Protein AF-A0A970FZZ7-F1 (afdb_monomer)

Foldseek 3Di:
DDDDDDDDDDDDDDDDDDDDDDDDDDDDDDDDDDDDDDDPDDDDDDPDDDPPQDFWWDWDWDWDDDALAIFIWTQGDDCPDQFDSVLLRVLRCCQRCVCVVVCVVPVVQKRKYWDKDFLDTGPQKTKMKIWIWMDGHPDPDIDIDIDMFMAGGNVSDTDDPVNVDPQDPVVLVCVLPDDDADSPDGQDPVNVVVVNVVSVVCDPVNRD

Mean predicted aligned error: 15.05 Å

Sequence (208 aa):
MSRRNALHAALGCLLLLALLSACAPKETPPQETAEPPSPTGETKEPDDVPSGELEYYTFEPASYVKGDIVIKYPQIAGDAGGYDAARLNALIEETALRDLKFMEDEPESYVYEIRYDVTYNKPELISILFIGYSYTQGAAHPSNFLRTLTLDTARAERVRLSDLVVIDAAFAEAVKNGRYTLLHEDITEDHRKAVYEMIEDMGEEMWL

pLDDT: mean 78.31, std 22.78, range [32.66, 98.69]

Solvent-accessible surface area (backbone atoms only — not comparable to full-atom values): 13593 Å² total; per-residue (Å²): 143,83,82,90,86,80,87,90,84,86,88,88,82,82,91,87,82,88,85,89,78,91,82,79,87,82,84,75,81,88,80,90,72,83,83,79,84,83,83,93,66,95,71,82,75,82,78,82,78,84,85,70,83,60,71,55,80,50,70,44,85,45,74,50,78,54,87,56,29,40,38,41,42,71,31,76,49,80,86,67,83,82,50,53,59,67,54,42,36,49,55,45,48,50,65,72,50,66,61,50,81,83,36,68,92,54,42,88,47,34,41,33,40,31,43,65,44,77,80,38,68,39,68,60,39,38,28,36,40,36,46,34,41,38,35,52,74,89,56,96,64,70,49,75,50,78,47,78,50,36,32,32,38,74,78,43,39,79,56,51,72,73,79,79,44,77,88,42,70,68,46,42,52,50,57,76,74,47,88,86,76,53,97,88,53,84,67,47,71,66,57,51,50,52,53,53,54,51,61,62,70,57,43,77,82,74,64,116

Radius of gyration: 31.03 Å; Cα contacts (8 Å, |Δi|>4): 226; chains: 1; bounding box: 87×41×91 Å

Nearest PDB structures (foldseek):
  3s5t-assembly1_A-2  TM=4.849E-01  e=1.383E-04  Bacteroides fragilis NCTC 9343
  3hk4-assembly2_D  TM=5.328E-01  e=8.508E-02  Mesorhizobium loti
  5w0x-assembly1_A  TM=4.347E-01  e=4.109E+00  Mus musculus
  5w0w-assembly3_H  TM=4.537E-01  e=5.910E+00  Mus musculus
  6yf9-assembly1_AA  TM=2.297E-01  e=1.084E+00  Leviviridae sp.

Structure (mmCIF, N/CA/C/O backbone):
data_AF-A0A970FZZ7-F1
#
_entry.id   AF-A0A970FZZ7-F1
#
loop_
_atom_site.group_PDB
_atom_site.id
_atom_site.type_symbol
_atom_site.label_atom_id
_atom_site.label_alt_id
_atom_site.label_comp_id
_atom_site.label_asym_id
_atom_site.label_entity_id
_atom_site.label_seq_id
_atom_site.pdbx_PDB_ins_code
_atom_site.Cartn_x
_atom_site.Cartn_y
_atom_site.Cartn_z
_atom_site.occupancy
_atom_site.B_iso_or_equiv
_atom_site.auth_seq_id
_atom_site.auth_comp_id
_atom_site.auth_asym_id
_atom_site.auth_atom_id
_atom_site.pdbx_PDB_model_num
ATOM 1 N N . MET A 1 1 ? 51.718 -24.670 38.662 1.00 42.56 1 MET A N 1
ATOM 2 C CA . MET A 1 1 ? 52.986 -24.157 38.094 1.00 42.56 1 MET A CA 1
ATOM 3 C C . MET A 1 1 ? 53.824 -25.347 37.648 1.00 42.56 1 MET A C 1
ATOM 5 O O . MET A 1 1 ? 54.388 -26.022 38.494 1.00 42.56 1 MET A O 1
ATOM 9 N N . SER A 1 2 ? 53.865 -25.650 36.350 1.00 38.03 2 SER A N 1
ATOM 10 C CA . SER A 1 2 ? 54.813 -26.620 35.787 1.00 38.03 2 SER A CA 1
ATOM 11 C C . SER A 1 2 ? 55.380 -26.066 34.484 1.00 38.03 2 SER A C 1
ATOM 13 O O . SER A 1 2 ? 54.738 -25.267 33.806 1.00 38.03 2 SER A O 1
ATOM 15 N N . ARG A 1 3 ? 56.653 -26.373 34.262 1.00 39.34 3 ARG A N 1
ATOM 16 C CA . ARG A 1 3 ? 57.630 -25.580 33.521 1.00 39.34 3 ARG A CA 1
ATOM 17 C C . ARG A 1 3 ? 57.563 -25.796 32.007 1.00 39.34 3 ARG A C 1
ATOM 19 O O . ARG A 1 3 ? 57.243 -26.870 31.518 1.00 39.34 3 ARG A O 1
ATOM 26 N N . ARG A 1 4 ? 57.965 -24.724 31.322 1.00 45.62 4 ARG A N 1
ATOM 27 C CA . ARG A 1 4 ? 58.370 -24.612 29.918 1.00 45.62 4 ARG A CA 1
ATOM 28 C C . ARG A 1 4 ? 59.246 -25.786 29.470 1.00 45.62 4 ARG A C 1
ATOM 30 O O . ARG A 1 4 ? 60.203 -26.101 30.168 1.00 45.62 4 ARG A O 1
ATOM 37 N N . ASN A 1 5 ? 59.003 -26.281 28.259 1.00 47.38 5 ASN A N 1
ATOM 38 C CA . ASN A 1 5 ? 60.050 -26.807 27.389 1.00 47.38 5 ASN A CA 1
ATOM 39 C C . ASN A 1 5 ? 59.919 -26.174 26.007 1.00 47.38 5 ASN A C 1
ATOM 41 O O . ASN A 1 5 ? 58.834 -25.811 25.559 1.00 47.38 5 ASN A O 1
ATOM 45 N N . ALA A 1 6 ? 61.074 -25.958 25.411 1.00 42.09 6 ALA A N 1
ATOM 46 C CA . ALA A 1 6 ? 61.326 -25.026 24.344 1.00 42.09 6 ALA A CA 1
ATOM 47 C C . ALA A 1 6 ? 61.930 -25.765 23.142 1.00 42.09 6 ALA A C 1
ATOM 49 O O . ALA A 1 6 ? 62.520 -26.826 23.311 1.00 42.09 6 ALA A O 1
ATOM 50 N N . LEU A 1 7 ? 61.875 -25.088 21.993 1.00 37.50 7 LEU A N 1
ATOM 51 C CA . LEU A 1 7 ? 62.822 -25.145 20.872 1.00 37.50 7 LEU A CA 1
ATOM 52 C C . LEU A 1 7 ? 62.745 -26.296 19.831 1.00 37.50 7 LEU A C 1
ATOM 54 O O . LEU A 1 7 ? 63.114 -27.434 20.083 1.00 37.50 7 LEU A O 1
ATOM 58 N N . HIS A 1 8 ? 62.451 -25.837 18.601 1.00 36.56 8 HIS A N 1
ATOM 59 C CA . HIS A 1 8 ? 63.168 -26.058 17.326 1.00 36.56 8 HIS A CA 1
ATOM 60 C C . HIS A 1 8 ? 62.888 -27.282 16.433 1.00 36.56 8 HIS A C 1
ATOM 62 O O . HIS A 1 8 ? 63.320 -28.388 16.723 1.00 36.56 8 HIS A O 1
ATOM 68 N N . ALA A 1 9 ? 62.334 -26.996 15.242 1.00 38.59 9 ALA A N 1
ATOM 69 C CA . ALA A 1 9 ? 62.864 -27.330 13.899 1.00 38.59 9 ALA A CA 1
ATOM 70 C C . ALA A 1 9 ? 61.905 -26.689 12.858 1.00 38.59 9 ALA A C 1
ATOM 72 O O . ALA A 1 9 ? 60.717 -26.975 12.883 1.00 38.59 9 ALA A O 1
ATOM 73 N N . ALA A 1 10 ? 62.224 -25.614 12.131 1.00 36.94 10 ALA A N 1
ATOM 74 C CA . ALA A 1 10 ? 63.191 -25.439 11.042 1.00 36.94 10 ALA A CA 1
ATOM 75 C C . ALA A 1 10 ? 62.836 -26.175 9.722 1.00 36.94 10 ALA A C 1
ATOM 77 O O . ALA A 1 10 ? 63.036 -27.376 9.608 1.00 36.94 10 ALA A O 1
ATOM 78 N N . LEU A 1 11 ? 62.482 -25.353 8.717 1.00 32.81 11 LEU A N 1
ATOM 79 C CA . LEU A 1 11 ? 63.043 -25.324 7.350 1.00 32.81 11 LEU A CA 1
ATOM 80 C C . LEU A 1 11 ? 62.397 -26.135 6.194 1.00 32.81 11 LEU A C 1
ATOM 82 O O . LEU A 1 11 ? 62.306 -27.355 6.239 1.00 32.81 11 LEU A O 1
ATOM 86 N N . GLY A 1 12 ? 62.145 -25.416 5.083 1.00 32.66 12 GLY A N 1
ATOM 87 C CA . GLY A 1 12 ? 62.050 -25.912 3.692 1.00 32.66 12 GLY A CA 1
ATOM 88 C C . GLY A 1 12 ? 60.617 -25.975 3.137 1.00 32.66 12 GLY A C 1
ATOM 89 O O . GLY A 1 12 ? 59.744 -26.500 3.804 1.00 32.66 12 GLY A O 1
ATOM 90 N N . CYS A 1 13 ? 60.257 -25.497 1.942 1.00 36.19 13 CYS A N 1
ATOM 91 C CA . CYS A 1 13 ? 61.025 -25.085 0.768 1.00 36.19 13 CYS A CA 1
ATOM 92 C C . CYS A 1 13 ? 60.118 -24.317 -0.226 1.00 36.19 13 CYS A C 1
ATOM 94 O O . CYS A 1 13 ? 58.945 -24.643 -0.353 1.00 36.19 13 CYS A O 1
ATOM 96 N N . LEU A 1 14 ? 60.735 -23.358 -0.934 1.00 37.12 14 LEU A N 1
ATOM 97 C CA . LEU A 1 14 ? 60.562 -22.928 -2.341 1.00 37.12 14 LEU A CA 1
ATOM 98 C C . LEU A 1 14 ? 59.140 -22.759 -2.933 1.00 37.12 14 LEU A C 1
ATOM 100 O O . LEU A 1 14 ? 58.398 -23.719 -3.075 1.00 37.12 14 LEU A O 1
ATOM 104 N N . LEU A 1 15 ? 58.703 -21.549 -3.315 1.00 37.53 15 LEU A N 1
ATOM 105 C CA . LEU A 1 15 ? 59.021 -20.817 -4.568 1.00 37.53 15 LEU A CA 1
ATOM 106 C C . LEU A 1 15 ? 58.922 -21.650 -5.860 1.00 37.53 15 LEU A C 1
ATOM 108 O O . LEU A 1 15 ? 59.821 -22.432 -6.154 1.00 37.53 15 LEU A O 1
AT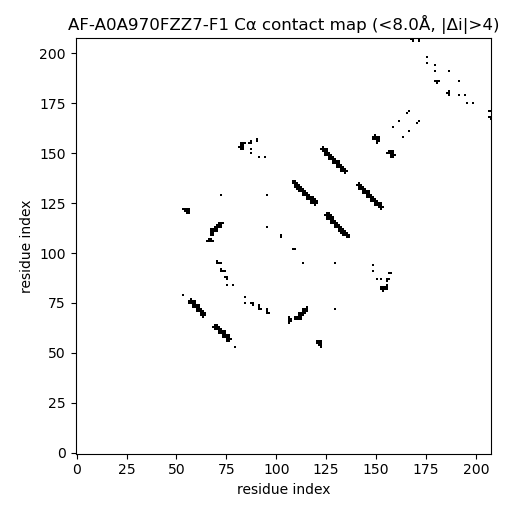OM 112 N N . LEU A 1 16 ? 57.927 -21.339 -6.702 1.00 37.97 16 LEU A N 1
ATOM 113 C CA . LEU A 1 16 ? 58.045 -21.431 -8.161 1.00 37.97 16 LEU A CA 1
ATOM 114 C C . LEU A 1 16 ? 57.160 -20.376 -8.846 1.00 37.97 16 LEU A C 1
ATOM 116 O O . LEU A 1 16 ? 55.948 -20.322 -8.657 1.00 37.97 16 LEU A O 1
ATOM 120 N N . LEU A 1 17 ? 57.843 -19.505 -9.592 1.00 36.81 17 LEU A N 1
ATOM 121 C CA . LEU A 1 17 ? 57.336 -18.408 -10.409 1.00 36.81 17 LEU A CA 1
ATOM 122 C C . LEU A 1 17 ? 56.736 -18.893 -11.744 1.00 36.81 17 LEU A C 1
ATOM 124 O O . LEU A 1 17 ? 57.253 -19.822 -12.352 1.00 36.81 17 LEU A O 1
ATOM 128 N N . ALA A 1 18 ? 55.746 -18.118 -12.202 1.00 38.06 18 ALA A N 1
ATOM 129 C CA . ALA A 1 18 ? 55.507 -17.593 -13.557 1.00 38.06 18 ALA A CA 1
ATOM 130 C C . ALA A 1 18 ? 55.552 -18.516 -14.792 1.00 38.06 18 ALA A C 1
ATOM 132 O O . ALA A 1 18 ? 56.610 -19.005 -15.166 1.00 38.06 18 ALA A O 1
ATOM 133 N N . LEU A 1 19 ? 54.456 -18.495 -15.569 1.00 39.59 19 LEU A N 1
ATOM 134 C CA . LEU A 1 19 ? 54.510 -18.435 -17.037 1.00 39.59 19 LEU A CA 1
ATOM 135 C C . LEU A 1 19 ? 53.410 -17.508 -17.594 1.00 39.59 19 LEU A C 1
ATOM 137 O O . LEU A 1 19 ? 52.222 -17.695 -17.346 1.00 39.59 19 LEU A O 1
ATOM 141 N N . LEU A 1 20 ? 53.858 -16.502 -18.350 1.00 43.59 20 LEU A N 1
ATOM 142 C CA . LEU A 1 20 ? 53.096 -15.654 -19.269 1.00 43.59 20 LEU A CA 1
ATOM 143 C C . LEU A 1 20 ? 52.794 -16.420 -20.569 1.00 43.59 20 LEU A C 1
ATOM 145 O O . LEU A 1 20 ? 53.680 -17.089 -21.092 1.00 43.59 20 LEU A O 1
ATOM 149 N N . SER A 1 21 ? 51.599 -16.231 -21.135 1.00 42.34 21 SER A N 1
ATOM 150 C CA . SER A 1 21 ? 51.313 -16.332 -22.580 1.00 42.34 21 SER A CA 1
ATOM 151 C C . SER A 1 21 ? 49.919 -15.734 -22.817 1.00 42.34 21 SER A C 1
ATOM 153 O O . SER A 1 21 ? 48.923 -16.311 -22.404 1.00 42.34 21 SER A O 1
ATOM 155 N N . ALA A 1 22 ? 49.795 -14.476 -23.239 1.00 36.03 22 ALA A N 1
ATOM 156 C CA . ALA A 1 22 ? 49.785 -14.067 -24.646 1.00 36.03 22 ALA A CA 1
ATOM 157 C C . ALA A 1 22 ? 48.741 -14.825 -25.492 1.00 36.03 22 ALA A C 1
ATOM 159 O O . ALA A 1 22 ? 49.024 -15.892 -26.025 1.00 36.03 22 ALA A O 1
ATOM 160 N N . CYS A 1 23 ? 47.564 -14.219 -25.660 1.00 37.41 23 CYS A N 1
ATOM 161 C CA . CYS A 1 23 ? 46.709 -14.408 -26.831 1.00 37.41 23 CYS A CA 1
ATOM 162 C C . CYS A 1 23 ? 46.219 -13.025 -27.265 1.00 37.41 23 CYS A C 1
ATOM 164 O O . CYS A 1 23 ? 45.357 -12.430 -26.623 1.00 37.41 23 CYS A O 1
ATOM 166 N N . ALA A 1 24 ? 46.818 -12.499 -28.332 1.00 46.94 24 ALA A N 1
ATOM 167 C CA . ALA A 1 24 ? 46.252 -11.394 -29.094 1.00 46.94 24 ALA A CA 1
ATOM 168 C C . ALA A 1 24 ? 45.171 -11.948 -30.050 1.00 46.94 24 ALA A C 1
ATOM 170 O O . ALA A 1 24 ? 45.327 -13.077 -30.530 1.00 46.94 24 ALA A O 1
ATOM 171 N N . PRO A 1 25 ? 44.097 -11.199 -30.355 1.00 45.81 25 PRO A N 1
ATOM 172 C CA . PRO A 1 25 ? 43.090 -11.630 -31.318 1.00 45.81 25 PRO A CA 1
ATOM 173 C C . PRO A 1 25 ? 43.659 -11.632 -32.740 1.00 45.81 25 PRO A C 1
ATOM 175 O O . PRO A 1 25 ? 44.339 -10.698 -33.158 1.00 45.81 25 PRO A O 1
ATOM 178 N N . LYS A 1 26 ? 43.367 -12.694 -33.491 1.00 38.78 26 LYS A N 1
ATOM 179 C CA . LYS A 1 26 ? 43.706 -12.833 -34.908 1.00 38.78 26 LYS A CA 1
ATOM 180 C C . LYS A 1 26 ? 42.619 -12.143 -35.737 1.00 38.78 26 LYS A C 1
ATOM 182 O O . LYS A 1 26 ? 41.484 -12.612 -35.761 1.00 38.78 26 LYS A O 1
ATOM 187 N N . GLU A 1 27 ? 42.958 -11.036 -36.392 1.00 40.12 27 GLU A N 1
ATOM 188 C CA . GLU A 1 27 ? 42.070 -10.358 -37.340 1.00 40.12 27 GLU A CA 1
ATOM 189 C C . GLU A 1 27 ? 41.786 -11.270 -38.544 1.00 40.12 27 GLU A C 1
ATOM 191 O O . GLU A 1 27 ? 42.693 -11.859 -39.137 1.00 40.12 27 GLU A O 1
ATOM 196 N N . THR A 1 28 ? 40.503 -11.420 -38.869 1.00 48.16 28 THR A N 1
ATOM 197 C CA . THR A 1 28 ? 40.017 -12.184 -40.025 1.00 48.16 28 THR A CA 1
ATOM 198 C C . THR A 1 28 ? 39.720 -11.199 -41.163 1.00 48.16 28 THR A C 1
ATOM 200 O O . THR A 1 28 ? 39.083 -10.179 -40.895 1.00 48.16 28 THR A O 1
ATOM 203 N N . PRO A 1 29 ? 40.160 -11.451 -42.412 1.00 47.50 29 PRO A N 1
ATOM 204 C CA . PRO A 1 29 ? 39.860 -10.577 -43.547 1.00 47.50 29 PRO A CA 1
ATOM 205 C C . PRO A 1 29 ? 38.351 -10.518 -43.857 1.00 47.50 29 PRO A C 1
ATOM 207 O O . PRO A 1 29 ? 37.655 -11.506 -43.611 1.00 47.50 29 PRO A O 1
ATOM 210 N N . PRO A 1 30 ? 37.836 -9.410 -44.424 1.00 39.56 30 PRO A N 1
ATOM 211 C CA . PRO A 1 30 ? 36.403 -9.212 -44.629 1.00 39.56 30 PRO A CA 1
ATOM 212 C C . PRO A 1 30 ? 35.823 -10.212 -45.633 1.00 39.56 30 PRO A C 1
ATOM 214 O O . PRO A 1 30 ? 36.324 -10.352 -46.748 1.00 39.56 30 PRO A O 1
ATOM 217 N N . GLN A 1 31 ? 34.748 -10.887 -45.235 1.00 40.31 31 GLN A N 1
ATOM 218 C CA . GLN A 1 31 ? 33.972 -11.768 -46.097 1.00 40.31 31 GLN A CA 1
ATOM 219 C C . GLN A 1 31 ? 32.935 -10.936 -46.865 1.00 40.31 31 GLN A C 1
ATOM 221 O O . GLN A 1 31 ? 31.962 -10.448 -46.292 1.00 40.31 31 GLN A O 1
ATOM 226 N N . GLU A 1 32 ? 33.156 -10.787 -48.169 1.00 48.31 32 GLU A N 1
ATOM 227 C CA . GLU A 1 32 ? 32.202 -10.245 -49.136 1.00 48.31 32 GLU A CA 1
ATOM 228 C C . GLU A 1 32 ? 30.980 -11.173 -49.199 1.00 48.31 32 GLU A C 1
ATOM 230 O O . GLU A 1 32 ? 31.052 -12.297 -49.697 1.00 48.31 32 GLU A O 1
ATOM 235 N N . THR A 1 33 ? 29.865 -10.731 -48.617 1.00 37.09 33 THR A N 1
ATOM 236 C CA . THR A 1 33 ? 28.584 -11.440 -48.672 1.00 37.09 33 THR A CA 1
ATOM 237 C C . THR A 1 33 ? 27.621 -10.585 -49.479 1.00 37.09 33 THR A C 1
ATOM 239 O O . THR A 1 33 ? 27.269 -9.484 -49.069 1.00 37.09 33 THR A O 1
ATOM 242 N N . ALA A 1 34 ? 27.251 -11.092 -50.653 1.00 43.44 34 ALA A N 1
ATOM 243 C CA . ALA A 1 34 ? 26.283 -10.484 -51.552 1.00 43.44 34 ALA A CA 1
ATOM 244 C C . ALA A 1 34 ? 24.901 -10.349 -50.886 1.00 43.44 34 ALA A C 1
ATOM 246 O O . ALA A 1 34 ? 24.439 -11.265 -50.201 1.00 43.44 34 ALA A O 1
ATOM 247 N N . GLU A 1 35 ? 24.248 -9.210 -51.112 1.00 44.53 35 GLU A N 1
ATOM 248 C CA . GLU A 1 35 ? 22.905 -8.901 -50.614 1.00 44.53 35 GLU A CA 1
ATOM 249 C C . GLU A 1 35 ? 21.829 -9.825 -51.225 1.00 44.53 35 GLU A C 1
ATOM 251 O O . GLU A 1 35 ? 21.826 -10.057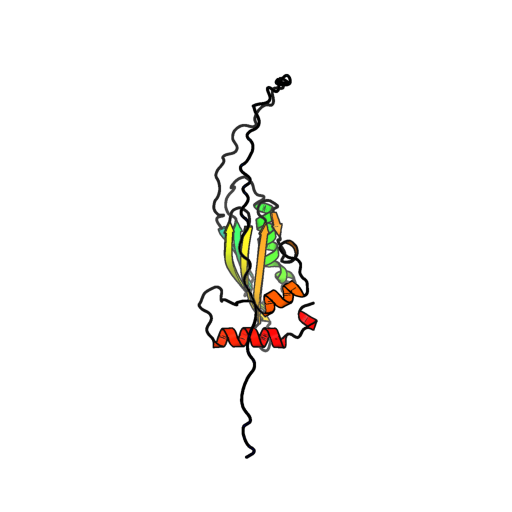 -52.439 1.00 44.53 35 GLU A O 1
ATOM 256 N N . PRO A 1 36 ? 20.863 -10.323 -50.429 1.00 53.81 36 PRO A N 1
ATOM 257 C CA . PRO A 1 36 ? 19.614 -10.881 -50.942 1.00 53.81 36 PRO A CA 1
ATOM 258 C C . PRO A 1 36 ? 18.683 -9.770 -51.474 1.00 53.81 36 PRO A C 1
ATOM 260 O O . PRO A 1 36 ? 18.691 -8.659 -50.942 1.00 53.81 36 PRO A O 1
ATOM 263 N N . PRO A 1 37 ? 17.831 -10.045 -52.481 1.00 49.81 37 PRO A N 1
ATOM 264 C CA . PRO A 1 37 ? 16.939 -9.041 -53.056 1.00 49.81 37 PRO A CA 1
ATOM 265 C C . PRO A 1 37 ? 15.867 -8.558 -52.065 1.00 49.81 37 PRO A C 1
ATOM 267 O O . PRO A 1 37 ? 15.224 -9.354 -51.379 1.00 49.81 37 PRO A O 1
ATOM 270 N N . SER A 1 38 ? 15.646 -7.239 -52.061 1.00 39.59 38 SER A N 1
ATOM 271 C CA . SER A 1 38 ? 14.544 -6.551 -51.374 1.00 39.59 38 SER A CA 1
ATOM 272 C C . SER A 1 38 ? 13.166 -7.068 -51.811 1.00 39.59 38 SER A C 1
ATOM 274 O O . SER A 1 38 ? 12.894 -7.102 -53.015 1.00 39.59 38 SER A O 1
ATOM 276 N N . PRO A 1 39 ? 12.237 -7.347 -50.880 1.00 45.50 39 PRO A N 1
ATOM 277 C CA . PRO A 1 39 ? 10.818 -7.328 -51.178 1.00 45.50 39 PRO A CA 1
ATOM 278 C C . PRO A 1 39 ? 10.296 -5.892 -51.035 1.00 45.50 39 PRO A C 1
ATOM 280 O O . PRO A 1 39 ? 10.157 -5.356 -49.938 1.00 45.50 39 PRO A O 1
ATOM 283 N N . THR A 1 40 ? 9.996 -5.271 -52.173 1.00 46.78 40 THR A N 1
ATOM 284 C CA . THR A 1 40 ? 9.167 -4.067 -52.269 1.00 46.78 40 THR A CA 1
ATOM 285 C C . THR A 1 40 ? 7.761 -4.400 -51.770 1.00 46.78 40 THR A C 1
ATOM 287 O O . THR A 1 40 ? 6.961 -4.995 -52.488 1.00 46.78 40 THR A O 1
ATOM 290 N N . GLY A 1 41 ? 7.477 -4.039 -50.523 1.00 37.28 41 GLY A N 1
ATOM 29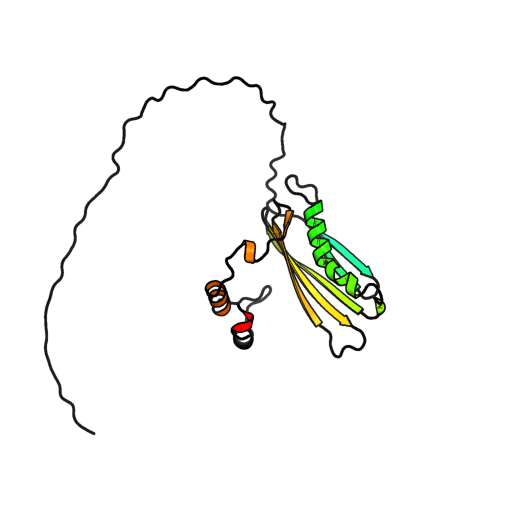1 C CA . GLY A 1 41 ? 6.139 -4.013 -49.951 1.00 37.28 41 GLY A CA 1
ATOM 292 C C . GLY A 1 41 ? 5.934 -2.670 -49.268 1.00 37.28 41 GLY A C 1
ATOM 293 O O . GLY A 1 41 ? 6.526 -2.420 -48.222 1.00 37.28 41 GLY A O 1
ATOM 294 N N . GLU A 1 42 ? 5.121 -1.804 -49.872 1.00 47.28 42 GLU A N 1
ATOM 295 C CA . GLU A 1 42 ? 4.613 -0.587 -49.236 1.00 47.28 42 GLU A CA 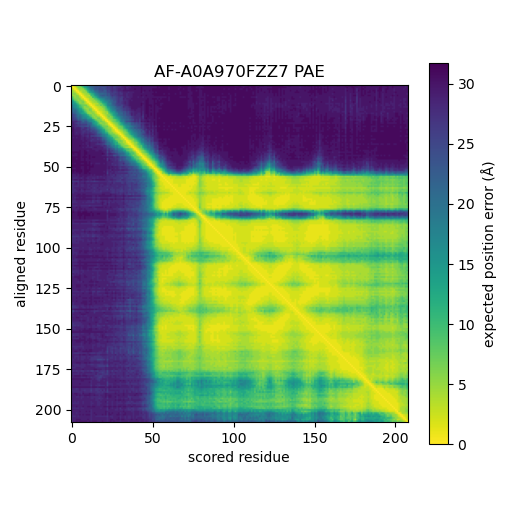1
ATOM 296 C C . GLU A 1 42 ? 3.837 -0.976 -47.972 1.00 47.28 42 GLU A C 1
ATOM 298 O O . GLU A 1 42 ? 2.679 -1.391 -48.028 1.00 47.28 42 GLU A O 1
ATOM 303 N N . THR A 1 43 ? 4.486 -0.850 -46.819 1.00 33.44 43 THR A N 1
ATOM 304 C CA . THR A 1 43 ? 3.802 -0.777 -45.531 1.00 33.44 43 THR A CA 1
ATOM 305 C C . THR A 1 43 ? 3.618 0.702 -45.243 1.00 33.44 43 THR A C 1
ATOM 307 O O . THR A 1 43 ? 4.598 1.431 -45.127 1.00 33.44 43 THR A O 1
ATOM 310 N N . LYS A 1 44 ? 2.365 1.160 -45.187 1.00 40.28 44 LYS A N 1
ATOM 311 C CA . LYS A 1 44 ? 2.048 2.492 -44.672 1.00 40.28 44 LYS A CA 1
ATOM 312 C C . LYS A 1 44 ? 2.544 2.563 -43.228 1.00 40.28 44 LYS A C 1
ATOM 314 O O . LYS A 1 44 ? 2.049 1.809 -42.391 1.00 40.28 44 LYS A O 1
ATOM 319 N N . GLU A 1 45 ? 3.521 3.429 -42.972 1.00 44.81 45 GLU A N 1
ATOM 320 C CA . GLU A 1 45 ? 3.868 3.858 -41.618 1.00 44.81 45 GLU A CA 1
ATOM 321 C C . GLU A 1 45 ? 2.597 4.390 -40.943 1.00 44.81 45 GLU A C 1
ATOM 323 O O . GLU A 1 45 ? 1.878 5.188 -41.553 1.00 44.81 45 GLU A O 1
ATOM 328 N N . PRO A 1 46 ? 2.259 3.945 -39.724 1.00 48.97 46 PRO A N 1
ATOM 329 C CA . PRO A 1 46 ? 1.344 4.709 -38.905 1.00 48.97 46 PRO A CA 1
ATOM 330 C C . PRO A 1 46 ? 2.080 5.977 -38.462 1.00 48.97 46 PRO A C 1
ATOM 332 O O . PRO A 1 46 ? 3.106 5.905 -37.785 1.00 48.97 46 PRO A O 1
ATOM 335 N N . ASP A 1 47 ? 1.545 7.110 -38.907 1.00 40.84 47 ASP A N 1
ATOM 336 C CA . ASP A 1 47 ? 1.962 8.462 -38.551 1.00 40.84 47 ASP A CA 1
ATOM 337 C C . ASP A 1 47 ? 2.158 8.626 -37.029 1.00 40.84 47 ASP A C 1
ATOM 339 O O . ASP A 1 47 ? 1.305 8.219 -36.238 1.00 40.84 47 ASP A O 1
ATOM 343 N N . ASP A 1 48 ? 3.288 9.243 -36.664 1.00 51.12 48 ASP A N 1
ATOM 344 C CA . ASP A 1 48 ? 3.595 9.953 -35.414 1.00 51.12 48 ASP A CA 1
ATOM 345 C C . ASP A 1 48 ? 2.852 9.491 -34.144 1.00 51.12 48 ASP A C 1
ATOM 347 O O . ASP A 1 48 ? 1.853 10.079 -33.719 1.00 51.12 48 ASP A O 1
ATOM 351 N N . VAL A 1 49 ? 3.428 8.514 -33.435 1.00 44.03 49 VAL A N 1
ATOM 352 C CA . VAL A 1 49 ? 3.248 8.441 -31.977 1.00 44.03 49 VAL A CA 1
ATOM 353 C C . VAL A 1 49 ? 4.194 9.476 -31.364 1.00 44.03 49 VAL A C 1
ATOM 355 O O . VAL A 1 49 ? 5.408 9.344 -31.540 1.00 44.03 49 VAL A O 1
ATOM 358 N N . PRO A 1 50 ? 3.704 10.496 -30.634 1.00 43.50 50 PRO A N 1
ATOM 359 C CA . PRO A 1 50 ? 4.579 11.419 -29.933 1.00 43.50 50 PRO A CA 1
ATOM 360 C C . PRO A 1 50 ? 5.394 10.639 -28.899 1.00 43.50 50 PRO A C 1
ATOM 362 O O . PRO A 1 50 ? 4.881 10.222 -27.863 1.00 43.50 50 PRO A O 1
ATOM 365 N N . SER A 1 51 ? 6.677 10.451 -29.200 1.00 46.28 51 SER A N 1
ATOM 366 C CA . SER A 1 51 ? 7.713 9.963 -28.292 1.00 46.28 51 SER A CA 1
ATOM 367 C C . SER A 1 51 ? 8.016 11.033 -27.239 1.00 46.28 51 SER A C 1
ATOM 369 O O . SER A 1 51 ? 9.086 11.641 -27.228 1.00 46.28 51 SER A O 1
ATOM 371 N N . GLY A 1 52 ? 7.050 11.309 -26.369 1.00 48.16 52 GLY A N 1
ATOM 372 C CA . GLY A 1 52 ? 7.339 11.906 -25.077 1.00 48.16 52 GLY A CA 1
ATOM 373 C C . GLY A 1 52 ? 7.740 10.784 -24.133 1.00 48.16 52 GLY A C 1
ATOM 374 O O . GLY A 1 52 ? 6.864 10.076 -23.648 1.00 48.16 52 GLY A O 1
ATOM 375 N N . GLU A 1 53 ? 9.038 10.603 -23.878 1.00 56.88 53 GLU A N 1
ATOM 376 C CA . GLU A 1 53 ? 9.486 9.840 -22.709 1.00 56.88 53 GLU A CA 1
ATOM 377 C C . GLU A 1 53 ? 8.935 10.555 -21.472 1.00 56.88 53 GLU A C 1
ATOM 379 O O . GLU A 1 53 ? 9.454 11.583 -21.033 1.00 56.88 53 GLU A O 1
ATOM 384 N N . LEU A 1 54 ? 7.830 10.056 -20.925 1.00 60.50 54 LEU A N 1
ATOM 385 C CA . LEU A 1 54 ? 7.474 10.396 -19.559 1.00 60.50 54 LEU A CA 1
ATOM 386 C C . LEU A 1 54 ? 8.595 9.866 -18.684 1.00 60.50 54 LEU A C 1
ATOM 388 O O . LEU A 1 54 ? 8.811 8.664 -18.660 1.00 60.50 54 LEU A O 1
ATOM 392 N N . GLU A 1 55 ? 9.284 10.729 -17.945 1.00 74.31 55 GLU A N 1
ATOM 393 C CA . GLU A 1 55 ? 10.179 10.253 -16.885 1.00 74.31 55 GLU A CA 1
ATOM 394 C C . GLU A 1 55 ? 9.400 9.862 -15.614 1.00 74.31 55 GLU A C 1
ATOM 396 O O . GLU A 1 55 ? 9.910 9.100 -14.789 1.00 74.31 55 GLU A O 1
ATOM 401 N N . TYR A 1 56 ? 8.180 10.395 -15.442 1.00 84.12 56 TYR A N 1
ATOM 402 C CA . TYR A 1 56 ? 7.345 10.242 -14.246 1.00 84.12 56 TYR A CA 1
ATOM 403 C C . TYR A 1 56 ? 5.854 10.399 -14.566 1.00 84.12 56 TYR A C 1
ATOM 405 O O . TYR A 1 56 ? 5.472 11.159 -15.457 1.00 84.12 56 TYR A O 1
ATOM 413 N N . TYR A 1 57 ? 5.014 9.756 -13.756 1.00 90.31 57 TYR A N 1
ATOM 414 C CA . TYR A 1 57 ? 3.567 9.956 -13.738 1.00 90.31 57 TYR A CA 1
ATOM 415 C C . TYR A 1 57 ? 3.179 11.133 -12.842 1.00 90.31 57 TYR A C 1
ATOM 417 O O . TYR A 1 57 ? 3.824 11.395 -11.821 1.00 90.31 57 TYR A O 1
ATOM 425 N N . THR A 1 58 ? 2.092 11.815 -13.191 1.00 92.50 58 THR A N 1
ATOM 426 C CA . THR A 1 58 ? 1.435 12.793 -12.319 1.00 92.50 58 THR A CA 1
ATOM 427 C C . THR A 1 58 ? 0.232 12.155 -11.636 1.00 92.50 58 THR A C 1
ATOM 429 O O . THR A 1 58 ? -0.372 11.214 -12.154 1.00 92.50 58 THR A O 1
ATOM 432 N N . PHE A 1 59 ? -0.109 12.658 -10.450 1.00 94.81 59 PHE A N 1
ATOM 433 C CA . PHE A 1 59 ? -1.203 12.121 -9.651 1.00 94.81 59 PHE A CA 1
ATOM 434 C C . PHE A 1 59 ? -2.102 13.236 -9.140 1.00 94.81 59 PHE A C 1
ATOM 436 O O . PHE A 1 59 ? -1.612 14.230 -8.608 1.00 94.81 59 PHE A O 1
ATOM 443 N N . GLU A 1 60 ? -3.407 13.012 -9.226 1.00 96.31 60 GLU A N 1
ATOM 444 C CA . GLU A 1 60 ? -4.423 13.821 -8.560 1.00 96.31 60 GLU A CA 1
ATOM 445 C C . GLU A 1 60 ? -5.020 13.032 -7.386 1.00 96.31 60 GLU A C 1
ATOM 447 O O . GLU A 1 60 ? -5.207 11.813 -7.488 1.00 96.31 60 GLU A O 1
ATOM 452 N N . PRO A 1 61 ? -5.305 13.676 -6.243 1.00 97.38 61 PRO A N 1
ATOM 453 C CA . PRO A 1 61 ? -5.917 12.997 -5.112 1.00 97.38 61 PRO A CA 1
ATOM 454 C C . PRO A 1 61 ? -7.393 12.690 -5.391 1.00 97.38 61 PRO A C 1
ATOM 456 O O . PRO A 1 61 ? -8.165 13.565 -5.781 1.00 97.38 61 PRO A O 1
ATOM 459 N N . ALA A 1 62 ? -7.804 11.464 -5.085 1.00 98.19 62 ALA A N 1
ATOM 460 C CA . ALA A 1 62 ? -9.199 11.062 -4.970 1.00 98.19 62 ALA A CA 1
ATOM 461 C C . ALA A 1 62 ? -9.537 10.720 -3.515 1.00 98.19 62 ALA A C 1
ATOM 463 O O . ALA A 1 62 ? -8.656 10.416 -2.697 1.00 98.19 62 ALA A O 1
ATOM 464 N N . SER A 1 63 ? -10.826 10.777 -3.179 1.00 98.06 63 SER A N 1
ATOM 465 C CA . SER A 1 63 ? -11.294 10.397 -1.853 1.00 98.06 63 SER A CA 1
ATOM 466 C C . SER A 1 63 ? -12.661 9.728 -1.850 1.00 98.06 63 SER A C 1
ATOM 468 O O . SER A 1 63 ? -13.562 10.084 -2.605 1.00 98.06 63 SER A O 1
ATOM 470 N N . TYR A 1 64 ? -12.817 8.795 -0.916 1.00 97.75 64 TYR A N 1
ATOM 471 C CA . TYR A 1 64 ? -14.100 8.280 -0.462 1.00 97.75 64 TYR A CA 1
ATOM 472 C C . TYR A 1 64 ? -14.361 8.802 0.952 1.00 97.75 64 TYR A C 1
ATOM 474 O O . TYR A 1 64 ? -13.491 8.699 1.822 1.00 97.75 64 TYR A O 1
ATOM 482 N N . VAL A 1 65 ? -15.545 9.376 1.176 1.00 96.69 65 VAL A N 1
ATOM 483 C CA . VAL A 1 65 ? -15.948 9.935 2.472 1.00 96.69 65 VAL A CA 1
ATOM 484 C C . VAL A 1 65 ? -17.371 9.493 2.804 1.00 96.69 65 VAL A C 1
ATOM 486 O O . VAL A 1 65 ? -18.301 9.794 2.055 1.00 96.69 65 VAL A O 1
ATOM 489 N N . LYS A 1 66 ? -17.549 8.805 3.937 1.00 95.50 66 LYS A N 1
ATOM 490 C CA . LYS A 1 66 ? -18.861 8.421 4.480 1.00 95.50 66 LYS A CA 1
ATOM 491 C C . LYS A 1 66 ? -18.795 8.381 6.008 1.00 95.50 66 LYS A C 1
ATOM 493 O O . LYS A 1 66 ? -18.206 7.464 6.566 1.00 95.50 66 LYS A O 1
ATOM 498 N N . GLY A 1 67 ? -19.408 9.356 6.682 1.00 93.81 67 GLY A N 1
ATOM 499 C CA . GLY A 1 67 ? -19.269 9.496 8.138 1.00 93.81 67 GLY A CA 1
ATOM 500 C C . GLY A 1 67 ? -17.800 9.690 8.532 1.00 93.81 67 GLY A C 1
ATOM 501 O O . GLY A 1 67 ? -17.110 10.491 7.903 1.00 93.81 67 GLY A O 1
ATOM 502 N N . ASP A 1 68 ? -17.326 8.903 9.499 1.00 96.25 68 ASP A N 1
ATOM 503 C CA . ASP A 1 68 ? -15.930 8.895 9.970 1.00 96.25 68 ASP A CA 1
ATOM 504 C C . ASP A 1 68 ? -15.016 7.947 9.160 1.00 96.25 68 ASP A C 1
ATOM 506 O O . ASP A 1 68 ? -13.898 7.623 9.569 1.00 96.25 68 ASP A O 1
ATOM 510 N N . ILE A 1 69 ? -15.476 7.503 7.984 1.00 97.69 69 ILE A N 1
ATOM 511 C CA . ILE A 1 69 ? -14.673 6.765 7.006 1.00 97.69 69 ILE A CA 1
ATOM 512 C C . ILE A 1 69 ? -14.123 7.759 5.981 1.00 97.69 69 ILE A C 1
ATOM 514 O O . ILE A 1 69 ? -14.880 8.305 5.173 1.00 97.69 69 ILE A O 1
ATOM 518 N N . VAL A 1 70 ? -12.806 7.968 5.985 1.00 98.25 70 VAL A N 1
ATOM 519 C CA . VAL A 1 70 ? -12.081 8.880 5.090 1.00 98.25 70 VAL A CA 1
ATOM 520 C C . VAL A 1 70 ? -10.920 8.143 4.427 1.00 98.25 70 VAL A C 1
ATOM 522 O O . VAL A 1 70 ? -9.872 7.919 5.026 1.00 98.25 70 VAL A O 1
ATOM 525 N N . ILE A 1 71 ? -11.067 7.804 3.150 1.00 98.62 71 ILE A N 1
ATOM 526 C CA . ILE A 1 71 ? -10.033 7.102 2.383 1.00 98.62 71 ILE A CA 1
ATOM 527 C C . ILE A 1 71 ? -9.526 8.028 1.290 1.00 98.62 71 ILE A C 1
ATOM 529 O O . ILE A 1 71 ? -10.289 8.418 0.412 1.00 98.62 71 ILE A O 1
ATOM 533 N N . LYS A 1 72 ? -8.240 8.378 1.334 1.00 98.69 72 LYS A N 1
ATOM 534 C CA . LYS A 1 72 ? -7.551 9.138 0.286 1.00 98.69 72 LYS A CA 1
ATOM 535 C C . LYS A 1 72 ? -6.629 8.211 -0.490 1.00 98.69 72 LYS A C 1
ATOM 537 O O . LYS A 1 72 ? -5.910 7.411 0.108 1.00 98.69 72 LYS A O 1
ATOM 542 N N . TYR A 1 73 ? -6.617 8.349 -1.808 1.00 98.62 73 TYR A N 1
ATOM 543 C CA . TYR A 1 73 ? -5.782 7.549 -2.702 1.00 98.62 73 TYR A CA 1
ATOM 544 C C . TYR A 1 73 ? -5.419 8.348 -3.958 1.00 98.62 73 TYR A C 1
ATOM 546 O O . TYR A 1 73 ? -6.152 9.270 -4.320 1.00 98.62 73 TYR A O 1
ATOM 554 N N . PRO A 1 74 ? -4.289 8.044 -4.617 1.00 98.06 74 PRO A N 1
ATOM 555 C CA . PRO A 1 74 ? -3.911 8.746 -5.830 1.00 98.06 74 PRO A CA 1
ATOM 556 C C . PRO A 1 74 ? -4.700 8.219 -7.034 1.00 98.06 74 PRO A C 1
ATOM 558 O O . PRO A 1 74 ? -5.118 7.061 -7.078 1.00 98.06 74 PRO A O 1
ATOM 561 N N . GLN A 1 75 ? -4.858 9.060 -8.042 1.00 96.69 75 GLN A N 1
ATOM 562 C CA . GLN A 1 75 ? -5.255 8.677 -9.390 1.00 96.69 75 GLN A CA 1
ATOM 563 C C . GLN A 1 75 ? -4.193 9.199 -10.344 1.00 96.69 75 GLN A C 1
ATOM 565 O O . GLN A 1 75 ? -3.833 10.372 -10.276 1.00 96.69 75 GLN A O 1
ATOM 570 N N . ILE A 1 76 ? -3.674 8.333 -11.208 1.00 94.00 76 ILE A N 1
ATOM 571 C CA . ILE A 1 76 ? -2.784 8.732 -12.294 1.00 94.00 76 ILE A CA 1
ATOM 572 C C . ILE A 1 76 ? -3.560 9.703 -13.181 1.00 94.00 76 ILE A C 1
ATOM 574 O O . ILE A 1 76 ? -4.674 9.395 -13.615 1.00 94.00 76 ILE A O 1
ATOM 578 N N . ALA A 1 77 ? -2.978 10.875 -13.410 1.00 90.25 77 ALA A N 1
ATOM 579 C CA . ALA A 1 77 ? -3.580 11.945 -14.185 1.00 90.25 77 ALA A CA 1
ATOM 580 C C . ALA A 1 77 ? -3.027 11.984 -15.616 1.00 90.25 77 ALA A C 1
ATOM 582 O O . ALA A 1 77 ? -1.867 11.659 -15.863 1.00 90.25 77 ALA A O 1
ATOM 583 N N . GLY A 1 78 ? -3.865 12.447 -16.546 1.00 77.56 78 GLY A N 1
ATOM 584 C CA . GLY A 1 78 ? -3.505 12.663 -17.947 1.00 77.56 78 GLY A CA 1
ATOM 585 C C . GLY A 1 78 ? -3.556 11.417 -18.837 1.00 77.56 78 GLY A C 1
ATOM 586 O O . GLY A 1 78 ? -3.491 10.280 -18.374 1.00 77.56 78 GLY A O 1
ATOM 587 N N . ASP A 1 79 ? -3.638 11.677 -20.143 1.00 62.97 79 ASP A N 1
ATOM 588 C CA . ASP A 1 79 ? -3.602 10.684 -21.221 1.00 62.97 79 ASP A CA 1
ATOM 589 C C . ASP A 1 79 ? -2.185 10.610 -21.783 1.00 62.97 79 ASP A C 1
ATOM 591 O O . ASP A 1 79 ? -1.926 10.954 -22.940 1.00 62.97 79 ASP A O 1
ATOM 595 N N . ALA A 1 80 ? -1.215 10.276 -20.944 1.00 54.47 80 ALA A N 1
ATOM 596 C CA . ALA A 1 80 ? 0.127 10.148 -21.459 1.00 54.47 80 ALA A CA 1
ATOM 597 C C . ALA A 1 80 ? 0.197 8.790 -22.183 1.00 54.47 80 ALA A C 1
ATOM 599 O O . ALA A 1 80 ? 0.050 7.727 -21.593 1.00 54.47 80 ALA A O 1
ATOM 600 N N . GLY A 1 81 ? 0.201 8.835 -23.516 1.00 57.47 81 GLY A N 1
ATOM 601 C CA . GLY A 1 81 ? 0.036 7.647 -24.353 1.00 57.47 81 GLY A CA 1
ATOM 602 C C . GLY A 1 81 ? 1.025 6.533 -23.991 1.00 57.47 81 GLY A C 1
ATOM 603 O O . GLY A 1 81 ? 2.170 6.802 -23.642 1.00 57.47 81 GLY A O 1
ATOM 604 N N . GLY A 1 82 ? 0.579 5.277 -24.085 1.00 72.38 82 GLY A N 1
ATOM 605 C CA . GLY A 1 82 ? 1.440 4.100 -23.904 1.00 72.38 82 GLY A CA 1
ATOM 606 C C . GLY A 1 82 ? 1.166 3.239 -22.666 1.00 72.38 82 GLY A C 1
ATOM 607 O O . GLY A 1 82 ? 1.791 2.193 -22.536 1.00 72.38 82 GLY A O 1
ATOM 608 N N . TYR A 1 83 ? 0.223 3.610 -21.794 1.00 80.00 83 TYR A N 1
ATOM 609 C CA . TYR A 1 83 ? -0.226 2.771 -20.674 1.00 80.00 83 TYR A CA 1
ATOM 610 C C . TYR A 1 83 ? -1.751 2.785 -20.515 1.00 80.00 83 TYR A C 1
ATOM 612 O O . TYR A 1 83 ? -2.433 3.733 -20.907 1.00 80.00 83 TYR A O 1
ATOM 620 N N . ASP A 1 84 ? -2.298 1.729 -19.911 1.00 90.12 84 ASP A N 1
ATOM 621 C CA . ASP A 1 84 ? -3.726 1.637 -19.590 1.00 90.12 84 ASP A CA 1
ATOM 622 C C . ASP A 1 84 ? -4.014 2.338 -18.251 1.00 90.12 84 ASP A C 1
ATOM 624 O O . ASP A 1 84 ? -4.074 1.722 -17.181 1.00 90.12 84 ASP A O 1
ATOM 628 N N . ALA A 1 85 ? -4.158 3.665 -18.313 1.00 90.00 85 ALA A N 1
ATOM 629 C CA . ALA A 1 85 ? -4.427 4.514 -17.152 1.00 90.00 85 ALA A CA 1
ATOM 630 C C . ALA A 1 85 ? -5.694 4.086 -16.399 1.00 90.00 85 ALA A C 1
ATOM 632 O O . ALA A 1 85 ? -5.716 4.084 -15.169 1.00 90.00 85 ALA A O 1
ATOM 633 N N . ALA A 1 86 ? -6.739 3.689 -17.132 1.00 93.19 86 ALA A N 1
ATOM 634 C CA . ALA A 1 86 ? -8.009 3.270 -16.555 1.00 93.19 86 ALA A CA 1
ATOM 635 C C . ALA A 1 86 ? -7.838 1.992 -15.730 1.00 93.19 86 ALA A C 1
ATOM 637 O O . ALA A 1 86 ? -8.308 1.917 -14.591 1.00 93.19 86 ALA A O 1
ATOM 638 N N . ARG A 1 87 ? -7.116 1.000 -16.265 1.00 95.69 87 ARG A N 1
ATOM 639 C CA . ARG A 1 87 ? -6.827 -0.233 -15.535 1.00 95.69 87 ARG A CA 1
ATOM 640 C C . ARG A 1 87 ? -5.955 0.023 -14.313 1.00 95.69 87 ARG A C 1
ATOM 642 O O . ARG A 1 87 ? -6.278 -0.488 -13.241 1.00 95.69 87 ARG A O 1
ATOM 649 N N . LEU A 1 88 ? -4.890 0.812 -14.447 1.00 96.25 88 LEU A N 1
ATOM 650 C CA . LEU A 1 88 ? -4.017 1.164 -13.323 1.00 96.25 88 LEU A CA 1
ATOM 651 C C . LEU A 1 88 ? -4.800 1.874 -12.211 1.00 96.25 88 LEU A C 1
ATOM 653 O O . LEU A 1 88 ? -4.735 1.461 -11.055 1.00 96.25 88 LEU A O 1
ATOM 657 N N . ASN A 1 89 ? -5.609 2.874 -12.557 1.00 97.38 89 ASN A N 1
ATOM 658 C CA . ASN A 1 89 ? -6.441 3.602 -11.602 1.00 97.38 89 ASN A CA 1
ATOM 659 C C . ASN A 1 89 ? -7.480 2.708 -10.917 1.00 97.38 89 ASN A C 1
ATOM 661 O O . ASN A 1 89 ? -7.660 2.819 -9.703 1.00 97.38 89 ASN A O 1
ATOM 665 N N . ALA A 1 90 ? -8.076 1.760 -11.646 1.00 97.88 90 ALA A N 1
ATOM 666 C CA . ALA A 1 90 ? -8.964 0.761 -11.059 1.00 97.88 90 ALA A CA 1
ATOM 667 C C . ALA A 1 90 ? -8.233 -0.145 -10.050 1.00 97.88 90 ALA A C 1
ATOM 669 O O . ALA A 1 90 ? -8.785 -0.465 -9.000 1.00 97.88 90 ALA A O 1
ATOM 670 N N . LEU A 1 91 ? -6.980 -0.539 -10.320 1.00 98.56 91 LEU A N 1
ATOM 671 C CA . LEU A 1 91 ? -6.176 -1.320 -9.371 1.00 98.56 91 LEU A CA 1
ATOM 672 C C . LEU A 1 91 ? -5.841 -0.521 -8.104 1.00 98.56 91 LEU A C 1
ATOM 674 O O . LEU A 1 91 ? -5.825 -1.103 -7.012 1.00 98.56 91 LEU A O 1
ATOM 678 N N . ILE A 1 92 ? -5.575 0.783 -8.239 1.00 98.62 92 ILE A N 1
ATOM 679 C CA . ILE A 1 92 ? -5.330 1.689 -7.109 1.00 98.62 92 ILE A CA 1
ATOM 680 C C . ILE A 1 92 ? -6.590 1.815 -6.253 1.00 98.62 92 ILE A C 1
ATOM 682 O O . ILE A 1 92 ? -6.529 1.583 -5.044 1.00 98.62 92 ILE A O 1
ATOM 686 N N . GLU A 1 93 ? -7.730 2.106 -6.877 1.00 98.56 93 GLU A N 1
ATOM 687 C CA . GLU A 1 93 ? -9.017 2.256 -6.199 1.00 98.56 93 GLU A CA 1
ATOM 688 C C . GLU A 1 93 ? -9.448 0.960 -5.504 1.00 98.56 93 GLU A C 1
ATOM 690 O O . GLU A 1 93 ? -9.728 0.971 -4.307 1.00 98.56 93 GLU A O 1
ATOM 695 N N . GLU A 1 94 ? -9.404 -0.182 -6.200 1.00 98.38 94 GLU A N 1
ATOM 696 C CA . GLU A 1 94 ? -9.711 -1.496 -5.620 1.00 98.38 94 GLU A CA 1
ATOM 697 C C . GLU A 1 94 ? -8.863 -1.749 -4.363 1.00 98.38 94 GLU A C 1
ATOM 699 O O . GLU A 1 94 ? -9.356 -2.237 -3.348 1.00 98.38 94 GLU A O 1
ATOM 704 N N . THR A 1 95 ? -7.580 -1.381 -4.401 1.00 98.38 95 THR A N 1
ATOM 705 C CA . THR A 1 95 ? -6.665 -1.592 -3.272 1.00 98.38 95 THR A CA 1
ATOM 706 C C . THR A 1 95 ? -6.938 -0.642 -2.104 1.00 98.38 95 THR A C 1
ATOM 708 O O . THR A 1 95 ? -6.806 -1.051 -0.943 1.00 98.38 95 THR A O 1
ATOM 711 N N . ALA A 1 96 ? -7.322 0.603 -2.388 1.00 98.25 96 ALA A N 1
ATOM 712 C CA . ALA A 1 96 ? -7.681 1.591 -1.377 1.00 98.25 96 ALA A CA 1
ATOM 713 C C . ALA A 1 96 ? -9.017 1.249 -0.696 1.00 98.25 96 ALA A C 1
ATOM 715 O O . ALA A 1 96 ? -9.132 1.357 0.524 1.00 98.25 96 ALA A O 1
ATOM 716 N N . LEU A 1 97 ? -10.005 0.784 -1.467 1.00 97.75 97 LEU A N 1
ATOM 717 C CA . LEU A 1 97 ? -11.388 0.602 -1.019 1.00 97.75 97 LEU A CA 1
ATOM 718 C C . LEU A 1 97 ? -11.739 -0.835 -0.594 1.00 97.75 97 LEU A C 1
ATOM 720 O O . LEU A 1 97 ? -12.852 -1.077 -0.131 1.00 97.75 97 LEU A O 1
ATOM 724 N N . ARG A 1 98 ? -10.813 -1.799 -0.703 1.00 96.31 98 ARG A N 1
ATOM 725 C CA . ARG A 1 98 ? -11.073 -3.240 -0.466 1.00 96.31 98 ARG A CA 1
ATOM 726 C C . ARG A 1 98 ? -11.734 -3.612 0.864 1.00 96.31 98 ARG A C 1
ATOM 728 O O . ARG A 1 98 ? -12.308 -4.700 0.955 1.00 96.31 98 ARG A O 1
ATOM 735 N N . ASP A 1 99 ? -11.614 -2.769 1.886 1.00 94.69 99 ASP A N 1
ATOM 736 C CA . ASP A 1 99 ? -12.136 -3.056 3.224 1.00 94.69 99 ASP A CA 1
ATOM 737 C C . ASP A 1 99 ? -13.528 -2.462 3.462 1.00 94.69 99 ASP A C 1
ATOM 739 O O . ASP A 1 99 ? -14.171 -2.833 4.440 1.00 94.69 99 ASP A O 1
ATOM 743 N N . LEU A 1 100 ? -14.030 -1.603 2.562 1.00 94.50 100 LEU A N 1
ATOM 744 C CA . LEU A 1 100 ? -15.339 -0.955 2.718 1.00 94.50 100 LEU A CA 1
ATOM 745 C C . LEU A 1 100 ? -16.471 -1.961 2.921 1.00 94.50 100 LEU A C 1
ATOM 747 O O . LEU A 1 100 ? -17.323 -1.744 3.776 1.00 94.50 100 LEU A O 1
ATOM 751 N N . LYS A 1 101 ? -16.414 -3.104 2.232 1.00 92.81 101 LYS A N 1
ATOM 752 C CA . LYS A 1 101 ? -17.389 -4.195 2.369 1.00 92.81 101 LYS A CA 1
ATOM 753 C C . LYS A 1 101 ? -17.576 -4.702 3.804 1.00 92.81 101 LYS A C 1
ATOM 755 O O . LYS A 1 101 ? -18.600 -5.296 4.103 1.00 92.81 101 LYS A O 1
ATOM 760 N N . PHE A 1 102 ? -16.592 -4.512 4.685 1.00 90.12 102 PHE A N 1
ATOM 761 C CA . PHE A 1 102 ? -16.682 -4.923 6.090 1.00 90.12 102 PHE A CA 1
ATOM 762 C C . PHE A 1 102 ? -17.355 -3.871 6.984 1.00 90.12 102 PHE A C 1
ATOM 764 O O . PHE A 1 102 ? -17.582 -4.138 8.157 1.00 90.12 102 PHE A O 1
ATOM 771 N N . MET A 1 103 ? -17.644 -2.685 6.444 1.00 91.25 103 MET A N 1
ATOM 772 C CA . MET A 1 103 ? -18.202 -1.531 7.158 1.00 91.25 103 MET A CA 1
ATOM 773 C C . MET A 1 103 ? -19.503 -1.026 6.515 1.00 91.25 103 MET A C 1
ATOM 775 O O . MET A 1 103 ? -20.079 -0.049 6.981 1.00 91.25 103 MET A O 1
ATOM 779 N N . GLU A 1 104 ? -19.957 -1.635 5.416 1.00 87.25 104 GLU A N 1
ATOM 780 C CA . GLU A 1 104 ? -21.112 -1.159 4.646 1.00 87.25 104 GLU A CA 1
ATOM 781 C C . GLU A 1 104 ? -22.424 -1.205 5.435 1.00 87.25 104 GLU A C 1
ATOM 783 O O . GLU A 1 104 ? -23.228 -0.276 5.303 1.00 87.25 104 GLU A O 1
ATOM 788 N N . ASP A 1 105 ? -22.599 -2.238 6.265 1.00 88.69 105 ASP A N 1
ATOM 789 C CA . ASP A 1 105 ? -23.825 -2.486 7.029 1.00 88.69 105 ASP A CA 1
ATOM 790 C C . ASP A 1 105 ? -23.978 -1.528 8.223 1.00 88.69 105 ASP A C 1
ATOM 792 O O . ASP A 1 105 ? -25.079 -1.050 8.498 1.00 88.69 105 ASP A O 1
ATOM 796 N N . GLU A 1 106 ? -22.875 -1.200 8.905 1.00 89.06 106 GLU A N 1
ATOM 797 C CA . GLU A 1 106 ? -22.863 -0.363 10.117 1.00 89.06 106 GLU A CA 1
ATOM 798 C C . GLU A 1 106 ? -21.727 0.680 10.086 1.00 89.06 106 GLU A C 1
ATOM 800 O O . GLU A 1 106 ? -20.866 0.699 10.965 1.00 89.06 106 GLU A O 1
ATOM 805 N N . PRO A 1 107 ? -21.685 1.583 9.088 1.00 84.75 107 PRO A N 1
ATOM 806 C CA . PRO A 1 107 ? -20.551 2.489 8.879 1.00 84.75 107 PRO A CA 1
ATOM 807 C C . PRO A 1 107 ? -20.328 3.464 10.042 1.00 84.75 107 PRO A C 1
ATOM 809 O O . PRO A 1 107 ? -19.207 3.905 10.262 1.00 84.75 107 PRO A O 1
ATOM 812 N N . GLU A 1 108 ? -21.376 3.788 10.804 1.00 89.88 108 GLU A N 1
ATOM 813 C CA . GLU A 1 108 ? -21.301 4.680 11.970 1.00 89.88 108 GLU A CA 1
ATOM 814 C C . GLU A 1 108 ? -20.564 4.049 13.161 1.00 89.88 108 GLU A C 1
ATOM 816 O O . GLU A 1 108 ? -20.135 4.754 14.071 1.00 89.88 108 GLU A O 1
ATOM 821 N N . SER A 1 109 ? -20.375 2.727 13.156 1.00 93.31 109 SER A N 1
ATOM 822 C CA . SER A 1 109 ? -19.615 2.014 14.185 1.00 93.31 109 SER A CA 1
ATOM 823 C C . SER A 1 109 ? -18.105 2.019 13.931 1.00 93.31 109 SER A C 1
ATOM 825 O O . SER A 1 109 ? -17.359 1.436 14.722 1.00 93.31 109 SER A O 1
ATOM 827 N N . TYR A 1 110 ? -17.641 2.673 12.860 1.00 94.50 110 TYR A N 1
ATOM 828 C CA . TYR A 1 110 ? -16.239 2.691 12.451 1.00 94.50 110 TYR A CA 1
ATOM 829 C C . TYR A 1 110 ? -15.697 4.112 12.300 1.00 94.50 110 TYR A C 1
ATOM 831 O O . TYR A 1 110 ? -16.278 4.950 11.618 1.00 94.50 110 TYR A O 1
ATOM 839 N N . VAL A 1 111 ? -14.505 4.332 12.852 1.00 97.12 111 VAL A N 1
ATOM 840 C CA . VAL A 1 111 ? -13.587 5.381 12.401 1.00 97.12 111 VAL A CA 1
ATOM 841 C C . VAL A 1 111 ? -12.537 4.696 11.541 1.00 97.12 111 VAL A C 1
ATOM 843 O O . VAL A 1 111 ? -11.874 3.764 12.004 1.00 97.12 111 VAL A O 1
ATOM 846 N N . TYR A 1 112 ? -12.394 5.122 10.291 1.00 97.62 112 TYR A N 1
ATOM 847 C CA . TYR A 1 112 ? -11.487 4.475 9.349 1.00 97.62 112 TYR A CA 1
ATOM 848 C C . TYR A 1 112 ? -10.818 5.499 8.450 1.00 97.62 112 TYR A C 1
ATOM 850 O O . TYR A 1 112 ? -11.474 6.176 7.663 1.00 97.62 112 TYR A O 1
ATOM 858 N N . GLU A 1 113 ? -9.499 5.589 8.534 1.00 98.31 113 GLU A N 1
ATOM 859 C CA . GLU A 1 113 ? -8.727 6.568 7.785 1.00 98.31 113 GLU A CA 1
ATOM 860 C C . GLU A 1 113 ? -7.655 5.879 6.954 1.00 98.31 113 GLU A C 1
ATOM 862 O O . GLU A 1 113 ? -6.916 5.032 7.452 1.00 98.31 113 GLU A O 1
ATOM 867 N N . ILE A 1 114 ? -7.535 6.274 5.688 1.00 98.50 114 ILE A N 1
ATOM 868 C CA . ILE A 1 114 ? -6.401 5.915 4.838 1.00 98.50 114 ILE A CA 1
ATOM 869 C C . ILE A 1 114 ? -5.819 7.189 4.236 1.00 98.50 114 ILE A C 1
ATOM 871 O O . ILE A 1 114 ? -6.516 7.976 3.590 1.00 98.50 114 ILE A O 1
ATOM 875 N N . ARG A 1 115 ? -4.508 7.349 4.402 1.00 98.25 115 ARG A N 1
ATOM 876 C CA . ARG A 1 115 ? -3.668 8.273 3.632 1.00 98.25 115 ARG A CA 1
ATOM 877 C C . ARG A 1 115 ? -2.708 7.476 2.754 1.00 98.25 115 ARG A C 1
ATOM 879 O O . ARG A 1 115 ? -2.526 6.278 2.966 1.00 98.25 115 ARG A O 1
ATOM 886 N N . TYR A 1 116 ? -2.071 8.139 1.798 1.00 98.25 116 TYR A N 1
ATOM 887 C CA . TYR A 1 116 ? -1.135 7.487 0.889 1.00 98.25 116 TYR A CA 1
ATOM 888 C C . TYR A 1 116 ? 0.158 8.279 0.717 1.00 98.25 116 TYR A C 1
ATOM 890 O O . TYR A 1 116 ? 0.197 9.482 0.977 1.00 98.25 116 TYR A O 1
ATOM 898 N N . ASP A 1 117 ? 1.183 7.581 0.242 1.00 97.00 117 ASP A N 1
ATOM 899 C CA . ASP A 1 117 ? 2.425 8.139 -0.275 1.00 97.00 117 ASP A CA 1
ATOM 900 C C . ASP A 1 117 ? 2.844 7.386 -1.548 1.00 97.00 117 ASP A C 1
ATOM 902 O O . ASP A 1 117 ? 2.766 6.155 -1.607 1.00 97.00 117 ASP A O 1
ATOM 906 N N . VAL A 1 118 ? 3.275 8.113 -2.581 1.00 96.38 118 VAL A N 1
ATOM 907 C CA . VAL A 1 118 ? 3.819 7.515 -3.809 1.00 96.38 118 VAL A CA 1
ATOM 908 C C . VAL A 1 118 ? 5.323 7.350 -3.618 1.00 96.38 118 VAL A C 1
ATOM 910 O O . VAL A 1 118 ? 6.121 8.225 -3.935 1.00 96.38 118 VAL A O 1
ATOM 913 N N . THR A 1 119 ? 5.699 6.196 -3.077 1.00 94.69 119 THR A N 1
ATOM 914 C CA . THR A 1 119 ? 7.080 5.852 -2.695 1.00 94.69 119 THR A CA 1
ATOM 915 C C . THR A 1 119 ? 8.023 5.600 -3.874 1.00 94.69 119 THR A C 1
ATOM 917 O O . THR A 1 119 ? 9.238 5.697 -3.721 1.00 94.69 119 THR A O 1
ATOM 920 N N . TYR A 1 120 ? 7.483 5.265 -5.050 1.00 94.38 120 TYR A N 1
ATOM 921 C CA . TYR A 1 120 ? 8.253 5.091 -6.281 1.00 94.38 120 TYR A CA 1
ATOM 922 C C . TYR A 1 120 ? 7.397 5.458 -7.492 1.00 94.38 120 TYR A C 1
ATOM 924 O O . TYR A 1 120 ? 6.222 5.095 -7.558 1.00 94.38 120 TYR A O 1
ATOM 932 N N . ASN A 1 121 ? 7.987 6.177 -8.440 1.00 93.38 121 ASN A N 1
ATOM 933 C CA . ASN A 1 121 ? 7.314 6.682 -9.628 1.00 93.38 121 ASN A CA 1
ATOM 934 C C . ASN A 1 121 ? 8.328 6.716 -10.772 1.00 93.38 121 ASN A C 1
ATOM 936 O O . ASN A 1 121 ? 9.181 7.601 -10.799 1.00 93.38 121 ASN A O 1
ATOM 940 N N . LYS A 1 122 ? 8.280 5.722 -11.655 1.00 92.12 122 LYS A N 1
ATOM 941 C CA . LYS A 1 122 ? 9.096 5.625 -12.869 1.00 92.12 122 LYS A CA 1
ATOM 942 C C . LYS A 1 122 ? 8.289 4.975 -13.989 1.00 92.12 122 LYS A C 1
ATOM 944 O O . LYS A 1 122 ? 7.271 4.352 -13.688 1.00 92.12 122 LYS A O 1
ATOM 949 N N . PRO A 1 123 ? 8.721 5.104 -15.254 1.00 89.62 123 PRO A N 1
ATOM 950 C CA . PRO A 1 123 ? 7.925 4.701 -16.410 1.00 89.62 123 PRO A CA 1
ATOM 951 C C . PRO A 1 123 ? 7.534 3.230 -16.417 1.00 89.62 123 PRO A C 1
ATOM 953 O O . PRO A 1 123 ? 6.528 2.905 -17.025 1.00 89.62 123 PRO A O 1
ATOM 956 N N . GLU A 1 124 ? 8.285 2.361 -15.740 1.00 90.62 124 GLU A N 1
ATOM 957 C CA . GLU A 1 124 ? 8.054 0.915 -15.672 1.00 90.62 124 GLU A CA 1
ATOM 958 C C . GLU A 1 124 ? 7.284 0.479 -14.416 1.00 90.62 124 GLU A C 1
ATOM 960 O O . GLU A 1 124 ? 6.675 -0.592 -14.391 1.00 90.62 124 GLU A O 1
ATOM 965 N N . LEU A 1 125 ? 7.355 1.274 -13.344 1.00 93.62 125 LEU A N 1
ATOM 966 C CA . LEU A 1 125 ? 6.922 0.874 -12.010 1.00 93.62 125 LEU A CA 1
ATOM 967 C C . LEU A 1 125 ? 6.402 2.065 -11.203 1.00 93.62 125 LEU A C 1
ATOM 969 O O . LEU A 1 125 ? 7.067 3.091 -11.046 1.00 93.62 125 LEU A O 1
ATOM 973 N N . ILE A 1 126 ? 5.248 1.869 -10.573 1.00 96.00 126 ILE A N 1
ATOM 974 C CA . ILE A 1 126 ? 4.700 2.773 -9.557 1.00 96.00 126 ILE A CA 1
ATOM 975 C C . ILE A 1 126 ? 4.546 1.990 -8.253 1.00 96.00 126 ILE A C 1
ATOM 977 O O . ILE A 1 126 ? 4.021 0.879 -8.261 1.00 96.00 126 ILE A O 1
ATOM 981 N N . SER A 1 127 ? 4.968 2.560 -7.123 1.00 97.25 127 SER A N 1
ATOM 982 C CA . SER A 1 127 ? 4.756 1.981 -5.790 1.00 97.25 127 SER A CA 1
ATOM 983 C C . SER A 1 127 ? 4.051 2.969 -4.872 1.00 97.25 127 SER A C 1
ATOM 985 O O . SER A 1 127 ? 4.553 4.065 -4.618 1.00 97.25 127 SER A O 1
ATOM 987 N N . ILE A 1 128 ? 2.911 2.553 -4.329 1.00 98.38 128 ILE A N 1
ATOM 988 C CA . ILE A 1 128 ? 2.064 3.341 -3.436 1.00 98.38 128 ILE A CA 1
ATOM 989 C C . ILE A 1 128 ? 2.021 2.658 -2.071 1.00 98.38 128 ILE A C 1
ATOM 991 O O . ILE A 1 128 ? 1.694 1.473 -1.966 1.00 98.38 128 ILE A O 1
ATOM 995 N N . LEU A 1 129 ? 2.318 3.419 -1.023 1.00 97.81 129 LEU A N 1
ATOM 996 C CA . LEU A 1 129 ? 2.137 3.027 0.366 1.00 97.81 129 LEU A CA 1
ATOM 997 C C . LEU A 1 129 ? 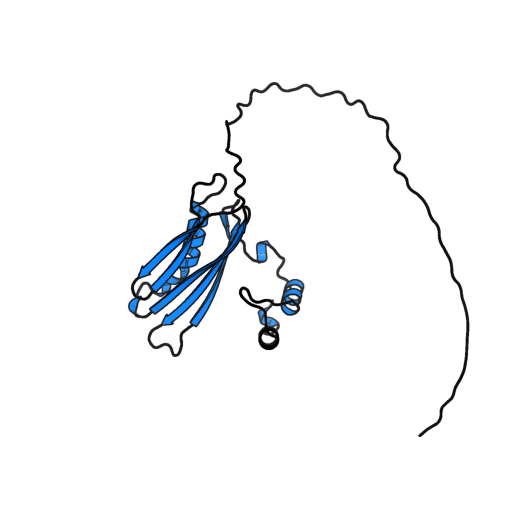0.850 3.656 0.896 1.00 97.81 129 LEU A C 1
ATOM 999 O O . LEU A 1 129 ? 0.721 4.874 0.946 1.00 97.81 129 LEU A O 1
ATOM 1003 N N . PHE A 1 130 ? -0.082 2.825 1.335 1.00 98.25 130 PHE A N 1
ATOM 1004 C CA . PHE A 1 130 ? -1.267 3.214 2.082 1.00 98.25 130 PHE A CA 1
ATOM 1005 C C . PHE A 1 130 ? -1.005 3.046 3.574 1.00 98.25 130 PHE A C 1
ATOM 1007 O O . PHE A 1 130 ? -0.529 2.000 4.025 1.00 98.25 130 PHE A O 1
ATOM 1014 N N . ILE A 1 131 ? -1.341 4.079 4.335 1.00 97.56 131 ILE A N 1
ATOM 1015 C CA . ILE A 1 131 ? -1.138 4.149 5.777 1.00 97.56 131 ILE A CA 1
ATOM 1016 C C . ILE A 1 131 ? -2.511 4.324 6.398 1.00 97.56 131 ILE A C 1
ATOM 1018 O O . ILE A 1 131 ? -3.196 5.315 6.136 1.00 97.56 131 ILE A O 1
ATOM 1022 N N . GLY A 1 132 ? -2.910 3.324 7.169 1.00 97.50 132 GLY A N 1
ATOM 1023 C CA . GLY A 1 132 ? -4.264 3.165 7.645 1.00 97.50 132 GLY A CA 1
ATOM 1024 C C . GLY A 1 132 ? -4.389 3.237 9.156 1.00 97.50 132 GLY A C 1
ATOM 1025 O O . GLY A 1 132 ? -3.505 2.798 9.895 1.00 97.50 132 GLY A O 1
ATOM 1026 N N . TYR A 1 133 ? -5.530 3.748 9.592 1.00 97.94 133 TYR A N 1
ATOM 1027 C CA . TYR A 1 133 ? -5.995 3.761 10.968 1.00 97.94 133 TYR A CA 1
ATOM 1028 C C . TYR A 1 133 ? -7.429 3.238 10.997 1.00 97.94 133 TYR A C 1
ATOM 1030 O O . TYR A 1 133 ? -8.238 3.559 10.128 1.00 97.94 133 TYR A O 1
ATOM 1038 N N . SER A 1 134 ? -7.749 2.423 11.995 1.00 96.69 134 SER A N 1
ATOM 1039 C CA . SER A 1 134 ? -9.090 1.880 12.178 1.00 96.69 134 SER A CA 1
ATOM 1040 C C . SER A 1 134 ? -9.450 1.790 13.653 1.00 96.69 134 SER A C 1
ATOM 1042 O O . SER A 1 134 ? -8.629 1.416 14.493 1.00 96.69 134 SER A O 1
ATOM 1044 N N . TYR A 1 135 ? -10.697 2.108 13.968 1.00 96.81 135 TYR A N 1
ATOM 1045 C CA . TYR A 1 135 ? -11.284 1.914 15.280 1.00 96.81 135 TYR A CA 1
ATOM 1046 C C . TYR A 1 135 ? -12.740 1.493 15.120 1.00 96.81 135 TYR A C 1
ATOM 1048 O O . TYR A 1 135 ? -13.521 2.181 14.468 1.00 96.81 135 TYR A O 1
ATOM 1056 N N . THR A 1 136 ? -13.103 0.373 15.737 1.00 95.06 136 THR A N 1
ATOM 1057 C CA . THR A 1 136 ? -14.498 -0.056 15.860 1.00 95.06 136 THR A CA 1
ATOM 1058 C C . THR A 1 136 ? -15.017 0.356 17.227 1.00 95.06 136 THR A C 1
ATOM 1060 O O . THR A 1 136 ? -14.341 0.158 18.240 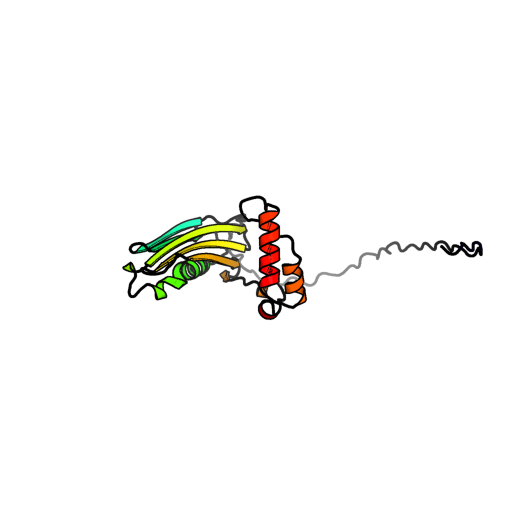1.00 95.06 136 THR A O 1
ATOM 1063 N N . GLN A 1 137 ? -16.221 0.916 17.277 1.00 94.31 137 GLN A N 1
ATOM 1064 C CA . GLN A 1 137 ? -16.853 1.331 18.520 1.00 94.31 137 GLN A CA 1
ATOM 1065 C C . GLN A 1 137 ? -16.893 0.178 19.535 1.00 94.31 137 GLN A C 1
ATOM 1067 O O . GLN A 1 137 ? -17.316 -0.934 19.232 1.00 94.31 137 GLN A O 1
ATOM 1072 N N . GLY A 1 138 ? -16.437 0.449 20.760 1.00 93.12 138 GLY A N 1
ATOM 1073 C CA . GLY A 1 138 ? -16.365 -0.553 21.827 1.00 93.12 138 GLY A CA 1
ATOM 1074 C C . GLY A 1 138 ? -15.098 -1.415 21.812 1.00 93.12 138 GLY A C 1
ATOM 1075 O O . GLY A 1 138 ? -14.891 -2.184 22.751 1.00 93.12 138 GLY A O 1
ATOM 1076 N N . ALA A 1 139 ? -14.216 -1.265 20.817 1.00 94.38 139 ALA A N 1
ATOM 1077 C CA . ALA A 1 139 ? -12.893 -1.877 20.849 1.00 94.38 139 ALA A CA 1
ATOM 1078 C C . ALA A 1 139 ? -12.022 -1.252 21.951 1.00 94.38 139 ALA A C 1
ATOM 1080 O O . ALA A 1 139 ? -12.126 -0.060 22.258 1.00 94.38 139 ALA A O 1
ATOM 1081 N N . ALA A 1 140 ? -11.129 -2.062 22.526 1.00 96.06 140 ALA A N 1
ATOM 1082 C CA . ALA A 1 140 ? -10.231 -1.633 23.599 1.00 96.06 140 ALA A CA 1
ATOM 1083 C C . ALA A 1 140 ? -9.186 -0.604 23.131 1.00 96.06 140 ALA A C 1
ATOM 1085 O O . ALA A 1 140 ? -8.769 0.249 23.911 1.00 96.06 140 ALA A O 1
ATOM 1086 N N . HIS A 1 141 ? -8.761 -0.684 21.869 1.00 93.88 141 HIS A N 1
ATOM 1087 C CA . HIS A 1 141 ? -7.808 0.233 21.253 1.00 93.88 141 HIS A CA 1
ATOM 1088 C C . HIS A 1 141 ? -7.996 0.265 19.728 1.00 93.88 141 HIS A C 1
ATOM 1090 O O . HIS A 1 141 ? -8.556 -0.678 19.158 1.00 93.88 141 HIS A O 1
ATOM 1096 N N . PRO A 1 142 ? -7.531 1.327 19.049 1.00 95.94 142 PRO A N 1
ATOM 1097 C CA . PRO A 1 142 ? -7.467 1.353 17.594 1.00 95.94 142 PRO A CA 1
ATOM 1098 C C . PRO A 1 142 ? -6.387 0.409 17.046 1.00 95.94 142 PRO A C 1
ATOM 1100 O O . PRO A 1 142 ? -5.565 -0.135 17.789 1.00 95.94 142 PRO A O 1
ATOM 1103 N N . SER A 1 143 ? -6.381 0.249 15.725 1.00 94.69 143 SER A N 1
ATOM 1104 C CA . SER A 1 143 ? -5.372 -0.483 14.958 1.00 94.69 143 SER A CA 1
ATOM 1105 C C . SER A 1 143 ? -4.799 0.411 13.862 1.00 94.69 143 SER A C 1
ATOM 1107 O O . SER A 1 143 ? -5.552 1.035 13.115 1.00 94.69 143 SER A O 1
ATOM 1109 N N . ASN A 1 144 ? -3.472 0.435 13.738 1.00 95.69 144 ASN A N 1
ATOM 1110 C CA . ASN A 1 144 ? -2.770 1.040 12.605 1.00 95.69 144 ASN A CA 1
ATOM 1111 C C . ASN A 1 144 ? -2.304 -0.067 11.658 1.00 95.69 144 ASN A C 1
ATOM 1113 O O . ASN A 1 144 ? -1.893 -1.132 12.119 1.00 95.69 144 ASN A O 1
ATOM 1117 N N . PHE A 1 145 ? -2.334 0.174 10.352 1.00 94.50 145 PHE A N 1
ATOM 1118 C CA . PHE A 1 145 ? -1.882 -0.802 9.364 1.00 94.50 145 PHE A CA 1
ATOM 1119 C C . PHE A 1 145 ? -1.201 -0.131 8.175 1.00 94.50 145 PHE A C 1
ATOM 1121 O O . PHE A 1 145 ? -1.436 1.036 7.867 1.00 94.50 145 PHE A O 1
ATOM 1128 N N . LEU A 1 146 ? -0.359 -0.898 7.490 1.00 95.25 146 LEU A N 1
ATOM 1129 C CA . LEU A 1 146 ? 0.285 -0.500 6.246 1.00 95.25 146 LEU A CA 1
ATOM 1130 C C . LEU A 1 146 ? -0.150 -1.444 5.133 1.00 95.25 146 LEU A C 1
ATOM 1132 O O . LEU A 1 146 ? -0.360 -2.639 5.352 1.00 95.25 146 LEU A O 1
ATOM 1136 N N . ARG A 1 147 ? -0.270 -0.909 3.924 1.00 95.44 147 ARG A N 1
ATOM 1137 C CA . ARG A 1 147 ? -0.547 -1.685 2.718 1.00 95.44 147 ARG A CA 1
ATOM 1138 C C . ARG A 1 147 ? 0.221 -1.096 1.559 1.00 95.44 147 ARG A C 1
ATOM 1140 O O . ARG A 1 147 ? 0.223 0.111 1.379 1.00 95.44 147 ARG A O 1
ATOM 1147 N N . THR A 1 148 ? 0.820 -1.943 0.743 1.00 96.62 148 THR A N 1
ATOM 1148 C CA . THR A 1 148 ? 1.520 -1.512 -0.463 1.00 96.62 148 THR A CA 1
ATOM 1149 C C . THR A 1 148 ? 0.786 -1.975 -1.713 1.00 96.62 148 THR A C 1
ATOM 1151 O O . THR A 1 148 ? 0.104 -3.003 -1.721 1.00 96.62 148 THR A O 1
ATOM 1154 N N . LEU A 1 149 ? 0.925 -1.189 -2.773 1.00 98.44 149 LEU A N 1
ATOM 1155 C CA . LEU A 1 149 ? 0.551 -1.545 -4.131 1.00 98.44 149 LEU A CA 1
ATOM 1156 C C . LEU A 1 149 ? 1.711 -1.186 -5.047 1.00 98.44 149 LEU A C 1
ATOM 1158 O O . LEU A 1 149 ? 2.049 -0.012 -5.173 1.00 98.44 149 LEU A O 1
ATOM 1162 N N . THR A 1 150 ? 2.283 -2.188 -5.701 1.00 98.38 150 THR A N 1
ATOM 1163 C CA . THR A 1 150 ? 3.275 -1.992 -6.756 1.00 98.38 150 THR A CA 1
ATOM 1164 C C . THR A 1 150 ? 2.649 -2.376 -8.092 1.00 98.38 150 THR A C 1
ATOM 1166 O O . THR A 1 150 ? 2.007 -3.424 -8.197 1.00 98.38 150 THR A O 1
ATOM 1169 N N . LEU A 1 151 ? 2.786 -1.506 -9.088 1.00 97.38 151 LEU A N 1
ATOM 1170 C CA . LEU A 1 151 ? 2.161 -1.625 -10.401 1.00 97.38 151 LEU A CA 1
ATOM 1171 C C . LEU A 1 151 ? 3.225 -1.648 -11.488 1.00 97.38 151 LEU A C 1
ATOM 1173 O O . LEU A 1 151 ? 4.043 -0.734 -11.542 1.00 97.38 151 LEU A O 1
ATOM 1177 N N . ASP A 1 152 ? 3.158 -2.653 -12.356 1.00 95.62 152 ASP A N 1
ATOM 1178 C CA . ASP A 1 152 ? 3.820 -2.650 -13.658 1.00 95.62 152 ASP A CA 1
ATOM 1179 C C . ASP A 1 152 ? 2.940 -1.843 -14.609 1.00 95.62 152 ASP A C 1
ATOM 1181 O O . ASP A 1 152 ? 1.785 -2.194 -14.873 1.00 95.62 152 ASP A O 1
ATOM 1185 N N . THR A 1 153 ? 3.465 -0.720 -15.068 1.00 92.88 153 THR A N 1
ATOM 1186 C CA . THR A 1 153 ? 2.725 0.273 -15.850 1.00 92.88 153 THR A CA 1
ATOM 1187 C C . THR A 1 153 ? 2.548 -0.138 -17.307 1.00 92.88 153 THR A C 1
ATOM 1189 O O . THR A 1 153 ? 1.522 0.187 -17.903 1.00 92.88 153 THR A O 1
ATOM 1192 N N . ALA A 1 154 ? 3.499 -0.893 -17.863 1.00 91.12 154 ALA A N 1
ATOM 1193 C CA . ALA A 1 154 ? 3.447 -1.385 -19.235 1.00 91.12 154 ALA A CA 1
ATOM 1194 C C . ALA A 1 154 ? 2.396 -2.492 -19.388 1.00 91.12 154 ALA A C 1
ATOM 1196 O O . ALA A 1 154 ? 1.692 -2.550 -20.396 1.00 91.12 154 ALA A O 1
ATOM 1197 N N . ARG A 1 155 ? 2.265 -3.362 -18.378 1.00 93.88 155 ARG A N 1
ATOM 1198 C CA . ARG A 1 155 ? 1.269 -4.448 -18.363 1.00 93.88 155 ARG A CA 1
ATOM 1199 C C . ARG A 1 155 ? -0.043 -4.079 -17.679 1.00 93.88 155 ARG A C 1
ATOM 1201 O O . ARG A 1 155 ? -1.019 -4.808 -17.822 1.00 93.88 155 ARG A O 1
ATOM 1208 N N . ALA A 1 156 ? -0.076 -2.967 -16.949 1.00 94.69 156 ALA A N 1
ATOM 1209 C CA . ALA A 1 156 ? -1.195 -2.566 -16.102 1.00 94.69 156 ALA A CA 1
ATOM 1210 C C . ALA A 1 156 ? -1.599 -3.658 -15.090 1.00 94.69 156 ALA A C 1
ATOM 1212 O O . ALA A 1 156 ? -2.777 -3.989 -14.913 1.00 94.69 156 ALA A O 1
ATOM 1213 N N . GLU A 1 157 ? -0.596 -4.224 -14.415 1.00 96.56 157 GLU A N 1
ATOM 1214 C CA . GLU A 1 157 ? -0.735 -5.362 -13.504 1.00 96.56 157 GLU A CA 1
ATOM 1215 C C . GLU A 1 157 ? -0.130 -5.084 -12.125 1.00 96.56 157 GLU A C 1
ATOM 1217 O O . GLU A 1 157 ? 0.755 -4.246 -11.954 1.00 96.56 157 GLU A O 1
ATOM 1222 N N . ARG A 1 158 ? -0.605 -5.827 -11.118 1.00 98.06 158 ARG A N 1
ATOM 1223 C CA . ARG A 1 158 ? 0.000 -5.828 -9.782 1.00 98.06 158 ARG A CA 1
ATOM 1224 C C . ARG A 1 158 ? 1.293 -6.629 -9.818 1.00 98.06 158 ARG A C 1
ATOM 1226 O O . ARG A 1 158 ? 1.266 -7.784 -10.228 1.00 98.06 158 ARG A O 1
ATOM 1233 N N . VAL A 1 159 ? 2.363 -6.052 -9.287 1.00 97.88 159 VAL A N 1
ATOM 1234 C CA . VAL A 1 159 ? 3.619 -6.758 -9.030 1.00 97.88 159 VAL A CA 1
ATOM 1235 C C . VAL A 1 159 ? 3.609 -7.265 -7.596 1.00 97.88 159 VAL A C 1
ATOM 1237 O O . VAL A 1 159 ? 3.427 -6.501 -6.645 1.00 97.88 159 VAL A O 1
ATOM 1240 N N . ARG A 1 160 ? 3.789 -8.571 -7.431 1.00 94.94 160 ARG A N 1
ATOM 1241 C CA . ARG A 1 160 ? 3.964 -9.237 -6.139 1.00 94.94 160 ARG A CA 1
ATOM 1242 C C . ARG A 1 160 ? 5.445 -9.472 -5.885 1.00 94.94 160 ARG A C 1
ATOM 1244 O O . ARG A 1 160 ? 6.244 -9.558 -6.811 1.00 94.94 160 ARG A O 1
ATOM 1251 N N . LEU A 1 161 ? 5.807 -9.667 -4.619 1.00 93.25 161 LEU A N 1
ATOM 1252 C CA . LEU A 1 161 ? 7.182 -10.013 -4.251 1.00 93.25 161 LEU A CA 1
ATOM 1253 C C . LEU A 1 161 ? 7.672 -11.275 -4.987 1.00 93.25 161 LEU A C 1
ATOM 1255 O O . LEU A 1 161 ? 8.780 -11.286 -5.511 1.00 93.25 161 LEU A O 1
ATOM 1259 N N . SER A 1 162 ? 6.813 -12.292 -5.103 1.00 93.81 162 SER A N 1
ATOM 1260 C CA . SER A 1 162 ? 7.099 -13.547 -5.817 1.00 93.81 162 SER A CA 1
ATOM 1261 C C . SER A 1 162 ? 7.344 -13.383 -7.318 1.00 93.81 162 SER A C 1
ATOM 1263 O O . SER A 1 162 ? 7.877 -14.294 -7.942 1.00 93.81 162 SER A O 1
ATOM 1265 N N . ASP A 1 163 ? 6.943 -12.254 -7.905 1.00 93.62 163 ASP A N 1
ATOM 1266 C CA . ASP A 1 163 ? 7.181 -11.970 -9.323 1.00 93.62 163 ASP A CA 1
ATOM 1267 C C . ASP A 1 163 ? 8.600 -11.419 -9.546 1.00 93.62 163 ASP A C 1
ATOM 1269 O O . ASP A 1 163 ? 9.102 -11.428 -10.668 1.00 93.62 163 ASP A O 1
ATOM 1273 N N . LEU A 1 164 ? 9.247 -10.936 -8.477 1.00 91.00 164 LEU A N 1
ATOM 1274 C CA . LEU A 1 164 ? 10.566 -10.301 -8.506 1.00 91.00 164 LEU A CA 1
ATOM 1275 C C . LEU A 1 164 ? 11.674 -11.212 -7.973 1.00 91.00 164 LEU A C 1
ATOM 1277 O O . LEU A 1 164 ? 12.823 -11.097 -8.399 1.00 91.00 164 LEU A O 1
ATOM 1281 N N . VAL A 1 165 ? 11.351 -12.089 -7.021 1.00 93.44 165 VAL A N 1
ATOM 1282 C CA . VAL A 1 165 ? 12.322 -12.950 -6.337 1.00 93.44 165 VAL A CA 1
ATOM 1283 C C . VAL A 1 165 ? 11.761 -14.347 -6.095 1.00 93.44 165 VAL A C 1
ATOM 1285 O O . VAL A 1 165 ? 10.555 -14.542 -5.951 1.00 93.44 165 VAL A O 1
ATOM 1288 N N . VAL A 1 166 ? 12.661 -15.325 -5.988 1.00 94.69 166 VAL A N 1
ATOM 1289 C CA . VAL A 1 166 ? 12.321 -16.656 -5.476 1.00 94.69 166 VAL A CA 1
ATOM 1290 C C . VAL A 1 166 ? 12.220 -16.565 -3.956 1.00 94.69 166 VAL A C 1
ATOM 1292 O O 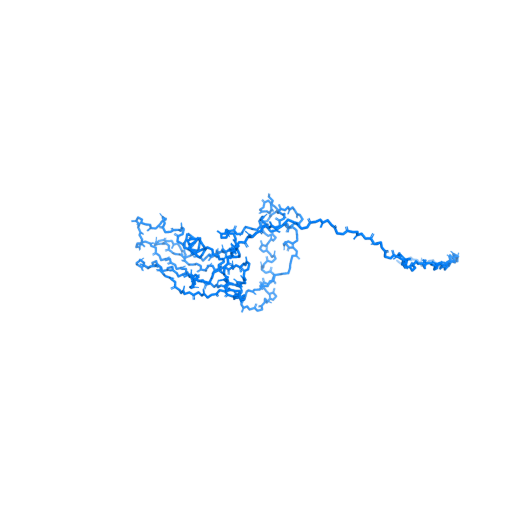. VAL A 1 166 ? 13.189 -16.200 -3.295 1.00 94.69 166 VAL A O 1
ATOM 1295 N N . ILE A 1 167 ? 11.044 -16.874 -3.409 1.00 91.50 167 ILE A N 1
ATOM 1296 C CA . ILE A 1 167 ? 10.803 -16.879 -1.962 1.00 91.50 167 ILE A CA 1
ATOM 1297 C C . ILE A 1 167 ? 11.115 -18.283 -1.442 1.00 91.50 167 ILE A C 1
ATOM 1299 O O . ILE A 1 167 ? 10.266 -19.171 -1.467 1.00 91.50 167 ILE A O 1
ATOM 1303 N N . ASP A 1 168 ? 12.361 -18.485 -1.028 1.00 90.88 168 ASP A N 1
ATOM 1304 C CA . ASP A 1 168 ? 12.854 -19.715 -0.413 1.00 90.88 168 ASP A CA 1
ATOM 1305 C C . ASP A 1 168 ? 13.588 -19.421 0.908 1.00 90.88 168 ASP A C 1
ATOM 1307 O O . ASP A 1 168 ? 13.673 -18.276 1.362 1.00 90.88 168 ASP A O 1
ATOM 1311 N N . ALA A 1 169 ? 14.140 -20.462 1.535 1.00 90.12 169 ALA A N 1
ATOM 1312 C CA . ALA A 1 169 ? 14.895 -20.320 2.777 1.00 90.12 169 ALA A CA 1
ATOM 1313 C C . ALA A 1 169 ? 16.101 -19.376 2.644 1.00 90.12 169 ALA A C 1
ATOM 1315 O O . ALA A 1 169 ? 16.427 -18.669 3.593 1.00 90.12 169 ALA A O 1
ATOM 1316 N N . ALA A 1 170 ? 16.752 -19.324 1.478 1.00 92.06 170 ALA A N 1
ATOM 1317 C CA . ALA A 1 170 ? 17.884 -18.430 1.269 1.00 92.06 170 ALA A CA 1
ATOM 1318 C C . ALA A 1 170 ? 17.428 -16.966 1.206 1.00 92.06 170 ALA A C 1
ATOM 1320 O O . ALA A 1 170 ? 18.078 -16.100 1.793 1.00 92.06 170 ALA A O 1
ATOM 1321 N N . PHE A 1 171 ? 16.296 -16.687 0.554 1.00 91.56 171 PHE A N 1
ATOM 1322 C CA . PHE A 1 171 ? 15.683 -15.360 0.579 1.00 91.56 171 PHE A CA 1
ATOM 1323 C C . PHE A 1 171 ? 15.265 -14.957 1.998 1.00 91.56 171 PHE A C 1
ATOM 1325 O O . PHE A 1 171 ? 15.584 -13.850 2.430 1.00 91.56 171 PHE A O 1
ATOM 1332 N N . ALA A 1 172 ? 14.616 -15.854 2.748 1.00 89.69 172 ALA A N 1
ATOM 1333 C CA . ALA A 1 172 ? 14.229 -15.594 4.133 1.00 89.69 172 ALA A CA 1
ATOM 1334 C C . ALA A 1 172 ? 15.447 -15.253 5.011 1.00 89.69 172 ALA A C 1
ATOM 1336 O O . ALA A 1 172 ? 15.432 -14.248 5.720 1.00 89.69 172 ALA A O 1
ATOM 1337 N N . GLU A 1 173 ? 16.534 -16.022 4.911 1.00 89.88 173 GLU A N 1
ATOM 1338 C CA . GLU A 1 173 ? 17.780 -15.732 5.629 1.00 89.88 173 GLU A CA 1
ATOM 1339 C C . GLU A 1 173 ? 18.419 -14.406 5.197 1.00 89.88 173 GLU A C 1
ATOM 1341 O O . GLU A 1 173 ? 18.930 -13.661 6.037 1.00 89.88 173 GLU A O 1
ATOM 1346 N N . ALA A 1 174 ? 18.360 -14.063 3.908 1.00 91.81 174 ALA A N 1
ATOM 1347 C CA . ALA A 1 174 ? 18.849 -12.779 3.417 1.00 91.81 174 ALA A CA 1
ATOM 1348 C C . ALA A 1 174 ? 18.036 -11.597 3.968 1.00 91.81 174 ALA A C 1
ATOM 1350 O O . ALA A 1 174 ? 18.620 -10.564 4.297 1.00 91.81 174 ALA A O 1
ATOM 1351 N N . VAL A 1 175 ? 16.712 -11.747 4.106 1.00 89.75 175 VAL A N 1
ATOM 1352 C CA . VAL A 1 175 ? 15.856 -10.740 4.748 1.00 89.75 175 VAL A CA 1
ATOM 1353 C C . VAL A 1 175 ? 16.239 -10.612 6.215 1.00 89.75 175 VAL A C 1
ATOM 1355 O O . VAL A 1 175 ? 16.654 -9.529 6.613 1.00 89.75 175 VAL A O 1
ATOM 1358 N N . LYS A 1 176 ? 16.208 -11.700 6.997 1.00 88.56 176 LYS A N 1
ATOM 1359 C CA . LYS A 1 176 ? 16.515 -11.683 8.441 1.00 88.56 176 LYS A CA 1
ATOM 1360 C C . LYS A 1 176 ? 17.838 -10.979 8.756 1.00 88.56 176 LYS A C 1
ATOM 1362 O O . LYS A 1 176 ? 17.884 -10.117 9.629 1.00 88.56 176 LYS A O 1
ATOM 1367 N N . ASN A 1 177 ? 18.882 -11.286 7.987 1.00 88.94 177 ASN A N 1
ATOM 1368 C CA . ASN A 1 177 ? 20.229 -10.736 8.165 1.00 88.94 177 ASN A CA 1
ATOM 1369 C C . ASN A 1 177 ? 20.471 -9.418 7.402 1.00 88.94 177 ASN A C 1
ATOM 1371 O O . ASN A 1 177 ? 21.596 -8.911 7.360 1.00 88.94 177 ASN A O 1
ATOM 1375 N N . GLY A 1 178 ? 19.436 -8.868 6.770 1.00 89.44 178 GLY A N 1
ATOM 1376 C CA . GLY A 1 178 ? 19.501 -7.645 5.989 1.00 89.44 178 GLY A CA 1
ATOM 1377 C C . GLY A 1 178 ? 19.765 -6.398 6.832 1.00 89.44 178 GLY A C 1
ATOM 1378 O O . GLY A 1 178 ? 19.717 -6.399 8.065 1.00 89.44 178 GLY A O 1
ATOM 1379 N N . ARG A 1 179 ? 20.036 -5.286 6.140 1.00 88.06 179 ARG A N 1
ATOM 1380 C CA . ARG A 1 179 ? 20.152 -3.962 6.759 1.00 88.06 179 ARG A CA 1
ATOM 1381 C C . ARG A 1 179 ? 18.814 -3.238 6.674 1.00 88.06 179 ARG A C 1
ATOM 1383 O O . ARG A 1 179 ? 18.385 -2.872 5.584 1.00 88.06 179 ARG A O 1
ATOM 1390 N N . TYR A 1 180 ? 18.227 -2.958 7.830 1.00 86.56 180 TYR A N 1
ATOM 1391 C CA . TYR A 1 180 ? 16.964 -2.235 7.944 1.00 86.56 180 TYR A CA 1
ATOM 1392 C C . TYR A 1 180 ? 17.169 -0.720 8.006 1.00 86.56 180 TYR A C 1
ATOM 1394 O O . TYR A 1 180 ? 18.080 -0.224 8.675 1.00 86.56 180 TYR A O 1
ATOM 1402 N N . THR A 1 181 ? 16.300 0.004 7.306 1.00 83.44 181 THR A N 1
ATOM 1403 C CA . THR A 1 181 ? 16.229 1.470 7.266 1.00 83.44 181 THR A CA 1
ATOM 1404 C C . THR A 1 181 ? 14.780 1.908 7.446 1.00 83.44 181 THR A C 1
ATOM 1406 O O . THR A 1 181 ? 13.866 1.156 7.107 1.00 83.44 181 THR A O 1
ATOM 1409 N N . LEU A 1 182 ? 14.556 3.122 7.946 1.00 78.06 182 LEU A N 1
ATOM 1410 C CA . LEU A 1 182 ? 13.220 3.715 8.005 1.00 78.06 182 LEU A CA 1
ATOM 1411 C C . LEU A 1 182 ? 12.959 4.530 6.731 1.00 78.06 182 LEU A C 1
ATOM 1413 O O . LEU A 1 182 ? 13.890 4.988 6.074 1.00 78.06 182 LEU A O 1
ATOM 1417 N N . LEU A 1 183 ? 11.686 4.677 6.358 1.00 68.69 183 LEU A N 1
ATOM 1418 C CA . LEU A 1 183 ? 11.292 5.355 5.115 1.00 68.69 183 LEU A CA 1
ATOM 1419 C C . LEU A 1 183 ? 11.461 6.880 5.170 1.00 68.69 183 LEU A C 1
ATOM 1421 O O . LEU A 1 183 ? 11.670 7.504 4.134 1.00 68.69 183 LEU A O 1
ATOM 1425 N N . HIS A 1 184 ? 11.349 7.486 6.355 1.00 70.31 184 HIS A N 1
ATOM 1426 C CA . HIS A 1 184 ? 11.265 8.945 6.500 1.00 70.31 184 HIS A CA 1
ATOM 1427 C C . HIS A 1 184 ? 12.282 9.540 7.481 1.00 70.31 184 HIS A C 1
ATOM 1429 O O . HIS A 1 184 ? 12.301 10.753 7.670 1.00 70.31 184 HIS A O 1
ATOM 1435 N N . GLU A 1 185 ? 13.115 8.713 8.110 1.00 79.44 185 GLU A N 1
ATOM 1436 C CA . GLU A 1 185 ? 14.097 9.159 9.097 1.00 79.44 185 GLU A CA 1
ATOM 1437 C C . GLU A 1 185 ? 15.261 8.173 9.220 1.00 79.44 185 GLU A C 1
ATOM 1439 O O . GLU A 1 185 ? 15.232 7.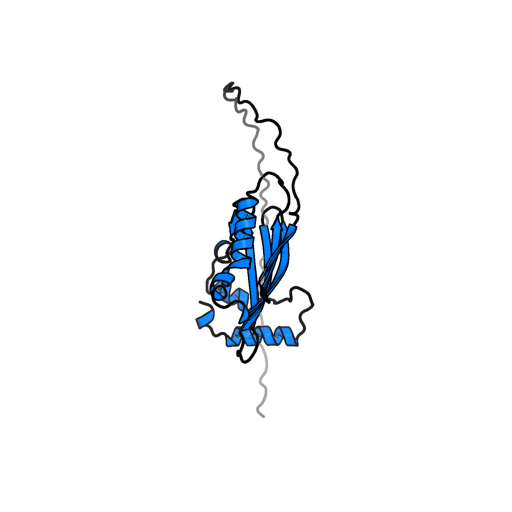067 8.675 1.00 79.44 185 GLU A O 1
ATOM 1444 N N . ASP A 1 186 ? 16.294 8.578 9.953 1.00 85.81 186 ASP A N 1
ATOM 1445 C CA . ASP A 1 186 ? 17.404 7.696 10.278 1.00 85.81 186 ASP A CA 1
ATOM 1446 C C . ASP A 1 186 ? 16.992 6.687 11.352 1.00 85.81 186 ASP A C 1
ATOM 1448 O O . ASP A 1 186 ? 16.348 7.012 12.352 1.00 85.81 186 ASP A O 1
ATOM 1452 N N . ILE A 1 187 ? 17.402 5.435 11.164 1.00 85.25 187 ILE A N 1
ATOM 1453 C CA . ILE A 1 187 ? 17.173 4.390 12.156 1.00 85.25 187 ILE A CA 1
ATOM 1454 C C . ILE A 1 187 ? 18.113 4.594 13.352 1.00 85.25 187 ILE A C 1
ATOM 1456 O O . ILE A 1 187 ? 19.337 4.615 13.202 1.00 85.25 187 ILE A O 1
ATOM 1460 N N . THR A 1 188 ? 17.543 4.739 14.549 1.00 89.31 188 THR A N 1
ATOM 1461 C CA . THR A 1 188 ? 18.311 4.749 15.800 1.00 89.31 188 THR A CA 1
ATOM 1462 C C . THR A 1 188 ? 18.777 3.333 16.144 1.00 89.31 188 THR A C 1
ATOM 1464 O O . THR A 1 188 ? 18.223 2.346 15.652 1.00 89.31 188 THR A O 1
ATOM 1467 N N . GLU A 1 189 ? 19.780 3.199 17.013 1.00 88.75 189 GLU A N 1
ATOM 1468 C CA . GLU A 1 189 ? 20.220 1.870 17.465 1.00 88.75 189 GLU A CA 1
ATOM 1469 C C . GLU A 1 189 ? 19.126 1.124 18.245 1.00 88.75 189 GLU A C 1
ATOM 1471 O O . GLU A 1 189 ? 18.994 -0.089 18.093 1.00 88.75 189 GLU A O 1
ATOM 1476 N N . ASP A 1 190 ? 18.276 1.839 18.988 1.00 89.31 190 ASP A N 1
ATOM 1477 C CA . ASP A 1 190 ? 17.133 1.239 19.685 1.00 89.31 190 ASP A CA 1
ATOM 1478 C C . ASP A 1 190 ? 16.080 0.713 18.697 1.00 89.31 190 ASP A C 1
ATOM 1480 O O . ASP A 1 190 ? 15.602 -0.411 18.850 1.00 89.31 190 ASP A O 1
ATOM 1484 N N . HIS A 1 191 ? 15.766 1.470 17.635 1.00 88.75 191 HIS A N 1
ATOM 1485 C CA . HIS A 1 191 ? 14.874 1.001 16.566 1.00 88.75 191 HIS A CA 1
ATOM 1486 C C . HIS A 1 191 ? 15.450 -0.227 15.861 1.00 88.75 191 HIS A C 1
ATOM 1488 O O . HIS A 1 191 ? 14.740 -1.201 15.623 1.00 88.75 191 HIS A O 1
ATOM 1494 N N . ARG A 1 192 ? 16.749 -0.195 15.547 1.00 88.12 192 ARG A N 1
ATOM 1495 C CA . ARG A 1 192 ? 17.444 -1.312 14.907 1.00 88.12 192 ARG A CA 1
ATOM 1496 C C . ARG A 1 192 ? 17.344 -2.570 15.764 1.00 88.12 192 ARG A C 1
ATOM 1498 O O . ARG A 1 192 ? 16.988 -3.626 15.250 1.00 88.12 192 ARG A O 1
ATOM 1505 N N . LYS A 1 193 ? 17.629 -2.446 17.061 1.00 89.88 193 LYS A N 1
ATOM 1506 C CA . LYS A 1 193 ? 17.545 -3.553 18.009 1.00 89.88 193 LYS A CA 1
ATOM 1507 C C . LYS A 1 193 ? 16.127 -4.126 18.078 1.00 89.88 193 LYS A C 1
ATOM 1509 O O . LYS A 1 193 ? 15.975 -5.332 17.938 1.00 89.88 193 LYS A O 1
ATOM 1514 N N . ALA A 1 194 ? 15.110 -3.273 18.208 1.00 89.56 194 ALA A N 1
ATOM 1515 C CA . ALA A 1 194 ? 13.716 -3.710 18.266 1.00 89.56 194 ALA A CA 1
ATOM 1516 C C . ALA A 1 194 ? 13.273 -4.458 16.994 1.00 89.56 194 ALA A C 1
ATOM 1518 O O . ALA A 1 194 ? 12.539 -5.438 17.080 1.00 89.56 194 ALA A O 1
ATOM 1519 N N . VAL A 1 195 ? 13.735 -4.027 15.814 1.00 89.06 195 VAL A N 1
ATOM 1520 C CA . VAL A 1 195 ? 13.449 -4.724 14.549 1.00 89.06 195 VAL A CA 1
ATOM 1521 C C . VAL A 1 195 ? 14.056 -6.126 14.546 1.00 89.06 195 VAL A C 1
ATOM 1523 O O . VAL A 1 195 ? 13.353 -7.077 14.215 1.00 89.06 195 VAL A O 1
ATOM 1526 N N . TYR A 1 196 ? 15.325 -6.272 14.938 1.00 88.44 196 TYR A N 1
ATOM 1527 C CA . TYR A 1 196 ? 15.966 -7.589 15.002 1.00 88.44 196 TYR A CA 1
ATOM 1528 C C . TYR A 1 196 ? 15.309 -8.506 16.040 1.00 88.44 196 TYR A C 1
ATOM 1530 O O . TYR A 1 196 ? 15.019 -9.650 15.709 1.00 88.44 196 TYR A O 1
ATOM 1538 N N . GLU A 1 197 ? 14.991 -7.999 17.237 1.00 89.75 197 GLU A N 1
ATOM 1539 C CA . GLU A 1 197 ? 14.259 -8.766 18.258 1.00 89.75 197 GLU A CA 1
ATOM 1540 C C . GLU A 1 197 ? 12.900 -9.247 17.723 1.00 89.75 197 GLU A C 1
ATOM 1542 O O . GLU A 1 197 ? 12.556 -10.415 17.864 1.00 89.75 197 GLU A O 1
ATOM 1547 N N . MET A 1 198 ? 12.159 -8.387 17.014 1.00 88.06 198 MET A N 1
ATOM 1548 C CA . MET A 1 198 ? 10.880 -8.767 16.407 1.00 88.06 198 MET A CA 1
ATOM 1549 C C . MET A 1 198 ? 11.034 -9.867 15.346 1.00 88.06 198 MET A C 1
ATOM 1551 O O . MET A 1 198 ? 10.214 -10.778 15.279 1.00 88.06 198 MET A O 1
ATOM 1555 N N . ILE A 1 199 ? 12.066 -9.789 14.502 1.00 88.06 199 ILE A N 1
ATOM 1556 C CA . ILE A 1 199 ? 12.336 -10.790 13.457 1.00 88.06 199 ILE A CA 1
ATOM 1557 C C . ILE A 1 199 ? 12.691 -12.147 14.067 1.00 88.06 199 ILE A C 1
ATOM 1559 O O . ILE A 1 199 ? 12.235 -13.177 13.564 1.00 88.06 199 ILE A O 1
ATOM 1563 N N . GLU A 1 200 ? 13.496 -12.147 15.131 1.00 85.12 200 GLU A N 1
ATOM 1564 C CA . GLU A 1 200 ? 13.859 -13.352 15.878 1.00 85.12 200 GLU A CA 1
ATOM 1565 C C . GLU A 1 200 ? 12.624 -13.980 16.547 1.00 85.12 200 GLU A C 1
ATOM 1567 O O . GLU A 1 200 ? 12.404 -15.188 16.421 1.00 85.12 200 GLU A O 1
ATOM 1572 N N . ASP A 1 201 ? 11.767 -13.160 17.163 1.00 86.31 201 ASP A N 1
ATOM 1573 C CA . ASP A 1 201 ? 10.555 -13.603 17.865 1.00 86.31 201 ASP A CA 1
ATOM 1574 C C . ASP 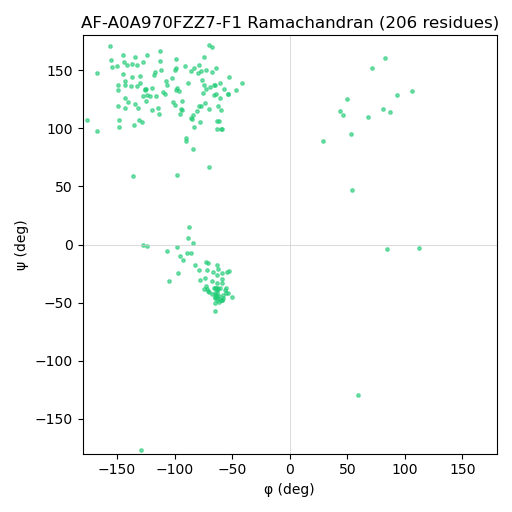A 1 201 ? 9.482 -14.199 16.940 1.00 86.31 201 ASP A C 1
ATOM 1576 O O . ASP A 1 201 ? 8.662 -15.004 17.387 1.00 86.31 201 ASP A O 1
ATOM 1580 N N . MET A 1 202 ? 9.473 -13.854 15.646 1.00 81.94 202 MET A N 1
ATOM 1581 C CA . MET A 1 202 ? 8.520 -14.427 14.683 1.00 81.94 202 MET A CA 1
ATOM 1582 C C . MET A 1 202 ? 8.675 -15.952 14.519 1.00 81.94 202 MET A C 1
ATOM 1584 O O . MET A 1 202 ? 7.715 -16.603 14.112 1.00 81.94 202 MET A O 1
ATOM 1588 N N . GLY A 1 203 ? 9.831 -16.531 14.875 1.00 69.31 203 GLY A N 1
ATOM 1589 C CA . GLY A 1 203 ? 10.092 -17.974 14.815 1.00 69.31 203 GLY A CA 1
ATOM 1590 C C . GLY A 1 203 ? 10.235 -18.519 13.386 1.00 69.31 203 GLY A C 1
ATOM 1591 O O . GLY A 1 203 ? 9.667 -17.984 12.439 1.00 69.31 203 GLY A O 1
ATOM 1592 N N . GLU A 1 204 ? 11.005 -19.598 13.197 1.00 68.81 204 GLU A N 1
ATOM 1593 C CA . GLU A 1 204 ? 11.327 -20.138 11.858 1.00 68.81 204 GLU A CA 1
ATOM 1594 C C . GLU A 1 204 ? 10.091 -20.537 11.034 1.00 68.81 204 GLU A C 1
ATOM 1596 O O . GLU A 1 204 ? 10.102 -20.415 9.811 1.00 68.81 204 GLU A O 1
ATOM 1601 N N . GLU A 1 205 ? 9.012 -20.945 11.705 1.00 68.31 205 GLU A N 1
ATOM 1602 C CA . GLU A 1 205 ? 7.778 -21.448 11.087 1.00 68.31 205 GLU A CA 1
ATOM 1603 C C . GLU A 1 205 ? 6.934 -20.357 10.407 1.00 68.31 205 GLU A C 1
ATOM 1605 O O . GLU A 1 205 ? 6.054 -20.672 9.616 1.00 68.31 205 GLU A O 1
ATOM 1610 N N . MET A 1 206 ? 7.197 -19.077 10.691 1.00 66.25 206 MET A N 1
ATOM 1611 C CA . MET A 1 206 ? 6.515 -17.942 10.049 1.00 66.25 206 MET A CA 1
ATOM 1612 C C . MET A 1 206 ? 7.215 -17.463 8.767 1.00 66.25 206 MET A C 1
ATOM 1614 O O . MET A 1 206 ? 6.691 -16.585 8.079 1.00 66.25 206 MET A O 1
ATOM 1618 N N . TRP A 1 207 ? 8.399 -18.002 8.453 1.00 68.44 207 TRP A N 1
ATOM 1619 C CA . TRP A 1 207 ? 9.245 -17.554 7.338 1.00 68.44 207 TRP A CA 1
ATOM 1620 C C . TRP A 1 207 ? 9.274 -18.518 6.135 1.00 68.44 207 TRP A C 1
ATOM 1622 O O . TRP A 1 207 ? 9.876 -18.166 5.118 1.00 68.44 207 TRP A O 1
ATOM 1632 N N . LEU A 1 208 ? 8.651 -19.701 6.235 1.00 57.66 208 LEU A N 1
ATOM 1633 C CA . LEU A 1 208 ? 8.630 -20.777 5.226 1.00 57.66 208 LEU A CA 1
ATOM 1634 C C . LEU A 1 208 ? 7.212 -21.322 5.012 1.00 57.66 208 LEU A C 1
ATOM 1636 O O . LEU A 1 208 ? 6.977 -21.891 3.921 1.00 57.66 208 LEU A O 1
#

Secondary structure (DSSP, 8-state):
--------------------------PPPP---PPPPP------PPP-------SS-EEEEEEEEETTEEEEEEEEES--TTS-HHHHHHHHHHHHHTTGGGTSS-GGGEEEEEEEEEEEEETTEEEEEEEEEEEETT-SS-EEEEEEEEEETTTTEEPPHHHHS--SHHHHHHHHTSPP--SSSPPPHHHHHHHHHHHHHT-GGG--

=== Feature glossary ===
Key to the feature types in this record:

Secondary structure (8-state, DSSP). Secondary structure is the local, repeating backbone conformation. DSSP classifies it into eight states by reading the hydrogen-bond network: three helix types (H, G, I), two β types (E, B), two non-regular types (T, S), and unstructured coil (-).

Backbone torsions (φ/ψ). Backbone dihedral angles. Every residue except chain termini has a φ (preceding-C → N → Cα → C) and a ψ (N → Cα → C → next-N). They are reported in degrees following the IUPAC sign convention. Secondary structure is essentially a statement about which (φ, ψ) basin each residue occupies.

Predicted aligned error. Predicted Aligned Error (PAE) is an AlphaFold confidence matrix: entry (i, j) is the expected error in the position of residue j, in ångströms, when the prediction is superimposed on the true structure at residue i. Low PAE within a block of residues means that block is internally rigid and well-predicted; high PAE between two blocks means their relative placement is uncertain even if each block individually is confident.

B-factor. B-factor (Debye–Waller factor) reflects atomic displacement in the crystal lattice. It is an experimental observable (units Å²), not a prediction; low values mean the atom is pinned down, high values mean it moves or is heterogeneous across the crystal.

Secondary structure (3-state, P-SEA). Three-state secondary structure (P-SEA) collapses the eight DSSP classes into helix (a), strand (b), and coil (c). P-SEA assigns these from Cα geometry alone — distances and angles — without requiring backbone oxygens, so it works on any Cα trace.

Sequence. Primary structure: the covalent order of the twenty standard amino acids along the backbone. Two proteins with the same sequence will (almost always) fold to the same structure; two with 30% identity often share a fold but not the details.

pLDDT. pLDDT is the predicted lDDT-Cα score: AlphaFold's confidence that the local environment of each residue (all inter-atomic distances within 15 Å) is correctly placed. It is a per-residue number between 0 and 100, with higher meaning more reliable.

InterPro / GO / CATH / organism. Functional annotations link the protein to curated databases. InterPro entries identify conserved domains and families by matching the sequence against member-database signatures (Pfam, PROSITE, CDD, …). Gene Ontology (GO) terms describe molecular function, biological process, and cellular component in a controlled vocabulary. CATH places the structure in a hierarchical fold classification (Class/Architecture/Topology/Homologous-superfamily). The organism is the source species.

Contact-map, Ramachandran, and PAE plots. Three diagnostic plots accompany the record. The Cα contact map visualizes the tertiary structure as a 2D adjacency matrix (8 Å cutoff, sequence-local contacts suppressed). The Ramachandran plot shows the distribution of backbone (φ, ψ) torsions, with points in the α and β basins reflecting secondary structure content. The PAE plot shows AlphaFold's inter-residue confidence as a color matrix.

mmCIF coordinates. The mmCIF table is the protein's shape written out atom by atom. For each backbone N, Cα, C, and carbonyl O, it records an (x, y, z) coordinate triple in Å plus the residue type, chain letter, and residue number.

Radius of gyration, Cα contacts, bounding box. Three whole-structure scalars: the radius of gyration (RMS distance of Cα from centroid, in Å), the count of Cα–Cα contacts (pairs closer than 8 Å and separated by more than four residues in sequence — i.e. tertiary, not local, contacts), and the bounding-box dimensions. Together they distinguish compact globular folds from extended fibres or disordered chains.

Foldseek 3Di. The Foldseek 3Di string encodes local tertiary geometry as a 20-letter alphabet — one character per residue — derived from the relative positions of nearby Cα atoms. Unlike the amino-acid sequence, 3Di is a direct function of the 3D structure, so two proteins with the same fold have similar 3Di strings even at low sequence identity.

Rendered structure images. Six rendered views show the 3D structure from the faces of a cube — i.e. along ±x, ±y, ±z. Rendering representation is drawn randomly per protein from cartoon (secondary-structure ribbons), sticks (backbone bonds), or molecular surface; coloring is either N→C rainbow (blue at the N-terminus through red at the C-terminus) or one color per chain.

Nearest PDB structures. The Foldseek neighbor list gives the closest experimentally determined structures in the PDB, ranked by structural alignment. TM-score near 1 means near-identical fold; near 0.3 means only rough topology match. This is how one finds what a novel AlphaFold prediction most resembles in the solved-structure universe.

Solvent-accessible surface area. SASA measures how much of the protein is reachable by solvent. It is computed by rolling a water-sized probe over the atomic surface and summing the exposed area (Å²). Per-residue SASA distinguishes core (buried, low SASA) from surface (exposed, high SASA) residues; total SASA is a whole-molecule size measure.